Protein AF-A0A1D3CSF4-F1 (afdb_monomer_lite)

pLDDT: mean 77.06, std 20.68, range [26.22, 95.19]

InterPro domains:
  IPR011249 Metalloenzyme, LuxS/M16 peptidase-like [SSF63411] (32-127)
  IPR013578 Peptidase M16C associated [PF08367] (17-128)
  IPR013578 Peptidase M16C associated [SM01264] (15-177)

Secondary structure (DSSP, 8-state):
----PPP----HHHHHHHSPPPHHHHHTS----GGGS-SS------EEEEETTEEEEE-----TTEEEEEEEEE-TT--HHHHTTHHHHHHHHHHSPPSSS-HHHHHHHHHHHSS-EEEEEEEEE--SSTTSPPPTT-EEEEEEEEEEEEHHHHHHHHHHTT----SS---S---------PPPP----

Sequence (189 aa):
MPYRRRAPQWDPRICLQTTPQSPENVATLPLLQRSDIDAEAEKIPIHVDSVGSVPLVTHDLPTSGLVYIDVALSLDALTLEEIQYLPLLGSMLTEAGTEQLPPEDLLPLIGQHTGGISASFAATPVPSVPYTVPEPVQAKGFLFLSGKTWLGSLLWWRRSLGVEGSGSNVWGDGKEVGGSVVPPAYGIN

Organism: NCBI:txid88456

Foldseek 3Di:
DDDDDDDDPDDVVVVVVPDDDDPVVVVPDDDDDPVVDDPDDDDFDWDWDDDVPHIDIDTPDPPVQKDKDKDKDWPPPDDPVVVVCQVVVFCCVFQQADPVGGSVGRNVVLVVFWVDKGKDKDKDQDQPDPPDDGDPPRIIIIIMIMTMGGNVSVVVVCVVVVVPDDPDDPPDDDDDDDDDDDDDDDDDD

Structure (mmCIF, N/CA/C/O backbone):
data_AF-A0A1D3CSF4-F1
#
_entry.id   AF-A0A1D3CSF4-F1
#
loop_
_atom_site.group_PDB
_atom_site.id
_atom_site.type_symbol
_atom_site.label_atom_id
_atom_site.label_alt_id
_atom_site.label_comp_id
_atom_site.label_asym_id
_atom_site.label_entity_id
_atom_site.label_seq_id
_atom_site.pdbx_PDB_ins_code
_atom_site.Cartn_x
_atom_site.Cartn_y
_atom_site.Cartn_z
_atom_site.occupancy
_atom_site.B_iso_or_equiv
_atom_site.auth_seq_id
_atom_site.auth_comp_id
_atom_site.auth_asym_id
_atom_site.auth_atom_id
_atom_site.pdbx_PDB_model_num
ATOM 1 N N . MET A 1 1 ? 59.378 29.478 5.222 1.00 45.34 1 MET A N 1
ATOM 2 C CA . MET A 1 1 ? 59.460 28.363 4.249 1.00 45.34 1 MET A CA 1
ATOM 3 C C . MET A 1 1 ? 58.089 28.168 3.613 1.00 45.34 1 MET A C 1
ATOM 5 O O . MET A 1 1 ? 57.128 28.168 4.373 1.00 45.34 1 MET A O 1
ATOM 9 N N . PRO A 1 2 ? 57.945 28.061 2.278 1.00 49.28 2 PRO A N 1
ATOM 10 C CA . PRO A 1 2 ? 56.631 27.928 1.657 1.00 49.28 2 PRO A CA 1
ATOM 11 C C . PRO A 1 2 ? 56.155 26.468 1.689 1.00 49.28 2 PRO A C 1
ATOM 13 O O . PRO A 1 2 ? 56.890 25.544 1.346 1.00 49.28 2 PRO A O 1
ATOM 16 N N . TYR A 1 3 ? 54.908 26.268 2.111 1.00 45.31 3 TYR A N 1
ATOM 17 C CA . TYR A 1 3 ? 54.232 24.974 2.168 1.00 45.31 3 TYR A CA 1
ATOM 18 C C . TYR A 1 3 ? 53.813 24.539 0.753 1.00 45.31 3 TYR A C 1
ATOM 20 O O . TYR A 1 3 ? 52.875 25.084 0.170 1.00 45.31 3 TYR A O 1
ATOM 28 N N . ARG A 1 4 ? 54.531 23.573 0.170 1.00 54.00 4 ARG A N 1
ATOM 29 C CA . ARG A 1 4 ? 54.234 23.008 -1.155 1.00 54.00 4 ARG A CA 1
ATOM 30 C C . ARG A 1 4 ? 53.053 22.033 -1.015 1.00 54.00 4 ARG A C 1
ATOM 32 O O . ARG A 1 4 ? 53.250 20.896 -0.593 1.00 54.00 4 ARG A O 1
ATOM 39 N N . ARG A 1 5 ? 51.824 22.472 -1.326 1.00 53.16 5 ARG A N 1
ATOM 40 C CA . ARG A 1 5 ? 50.640 21.588 -1.353 1.00 53.16 5 ARG A CA 1
ATOM 41 C C . ARG A 1 5 ? 50.895 20.435 -2.330 1.00 53.16 5 ARG A C 1
ATOM 43 O O . ARG A 1 5 ? 51.099 20.664 -3.520 1.00 53.16 5 ARG A O 1
ATOM 50 N N . ARG A 1 6 ? 50.908 19.201 -1.820 1.00 55.69 6 ARG A N 1
ATOM 51 C CA . ARG A 1 6 ? 50.929 17.977 -2.630 1.00 55.69 6 ARG A CA 1
ATOM 52 C C . ARG A 1 6 ? 49.566 17.889 -3.327 1.00 55.69 6 ARG A C 1
ATOM 54 O O . ARG A 1 6 ? 48.548 17.977 -2.646 1.00 55.69 6 ARG A O 1
ATOM 61 N N . ALA A 1 7 ? 49.543 17.801 -4.657 1.00 53.47 7 ALA A N 1
ATOM 62 C CA . ALA A 1 7 ? 48.299 17.587 -5.399 1.00 53.47 7 ALA A CA 1
ATOM 63 C C . ALA A 1 7 ? 47.579 16.337 -4.846 1.00 53.47 7 ALA A C 1
ATOM 65 O O . ALA A 1 7 ? 48.270 15.396 -4.438 1.00 53.47 7 ALA A O 1
ATOM 66 N N . PRO A 1 8 ? 46.235 16.320 -4.779 1.00 57.19 8 PRO A N 1
ATOM 67 C CA . PRO A 1 8 ? 45.503 15.192 -4.219 1.00 57.19 8 PRO A CA 1
ATOM 68 C C . PRO A 1 8 ? 45.793 13.940 -5.052 1.00 57.19 8 PRO A C 1
ATOM 70 O O . PRO A 1 8 ? 45.450 13.859 -6.230 1.00 57.19 8 PRO A O 1
ATOM 73 N N . GLN A 1 9 ? 46.480 12.978 -4.438 1.00 62.69 9 GLN A N 1
ATOM 74 C CA . GLN A 1 9 ? 46.696 11.654 -5.001 1.00 62.69 9 GLN A CA 1
ATOM 75 C C . GLN A 1 9 ? 45.404 10.872 -4.767 1.00 62.69 9 GLN A C 1
ATOM 77 O O . GLN A 1 9 ? 45.174 10.370 -3.671 1.00 62.69 9 GLN A O 1
ATOM 82 N N . TRP A 1 10 ? 44.514 10.877 -5.758 1.00 60.66 10 TRP A N 1
ATOM 83 C CA . TRP A 1 10 ? 43.251 10.145 -5.702 1.00 60.66 10 TRP A CA 1
ATOM 84 C C . TRP A 1 10 ? 43.505 8.655 -5.430 1.00 60.66 10 TRP A C 1
ATOM 86 O O . TRP A 1 10 ? 44.458 8.081 -5.960 1.00 60.66 10 TRP A O 1
ATOM 96 N N . ASP A 1 11 ? 42.665 8.042 -4.588 1.00 76.38 11 ASP A N 1
ATOM 97 C CA . ASP A 1 11 ? 42.708 6.603 -4.310 1.00 76.38 11 ASP A CA 1
ATOM 98 C C . ASP A 1 11 ? 42.481 5.829 -5.627 1.00 76.38 11 ASP A C 1
ATOM 100 O O . ASP A 1 11 ? 41.469 6.069 -6.297 1.00 76.38 11 ASP A O 1
ATOM 104 N N . PRO A 1 12 ? 43.375 4.900 -6.019 1.00 74.00 12 PRO A N 1
ATOM 105 C CA . PRO A 1 12 ? 43.225 4.105 -7.240 1.00 74.00 12 PRO A CA 1
ATOM 106 C C . PRO A 1 12 ? 41.896 3.338 -7.318 1.00 74.00 12 PRO A C 1
ATOM 108 O O . PRO A 1 12 ? 41.427 3.040 -8.418 1.00 74.00 12 PRO A O 1
ATOM 111 N N . ARG A 1 13 ? 41.250 3.054 -6.178 1.00 71.69 13 ARG A N 1
ATOM 112 C CA . ARG A 1 13 ? 39.914 2.440 -6.130 1.00 71.69 13 ARG A CA 1
ATOM 113 C C . ARG A 1 13 ? 38.841 3.338 -6.740 1.00 71.69 13 ARG A C 1
ATOM 115 O O . ARG A 1 13 ? 37.976 2.837 -7.451 1.00 71.69 13 ARG A O 1
ATOM 122 N N . ILE A 1 14 ? 38.921 4.649 -6.503 1.00 78.62 14 ILE A N 1
ATOM 123 C CA . ILE A 1 14 ? 37.988 5.624 -7.081 1.00 78.62 14 ILE A CA 1
ATOM 124 C C . ILE A 1 14 ? 38.193 5.679 -8.593 1.00 78.62 14 ILE A C 1
ATOM 126 O O . ILE A 1 14 ? 37.228 5.596 -9.338 1.00 78.62 14 ILE A O 1
ATOM 130 N N . CYS A 1 15 ? 39.439 5.704 -9.072 1.00 78.19 15 CYS A N 1
ATOM 131 C CA . CYS A 1 15 ? 39.715 5.687 -10.509 1.00 78.19 15 CYS A CA 1
ATOM 132 C C . CYS A 1 15 ? 39.112 4.456 -11.209 1.00 78.19 15 CYS A C 1
ATOM 134 O O . CYS A 1 15 ? 38.542 4.600 -12.286 1.00 78.19 15 CYS A O 1
ATOM 136 N N . LEU A 1 16 ? 39.173 3.269 -10.595 1.00 80.44 16 LEU A N 1
ATOM 137 C CA . LEU A 1 16 ? 38.554 2.053 -11.142 1.00 80.44 16 LEU A CA 1
ATOM 138 C C . LEU A 1 16 ? 37.018 2.111 -11.170 1.00 80.44 16 LEU A C 1
ATOM 140 O O . LEU A 1 16 ? 36.418 1.578 -12.095 1.00 80.44 16 LEU A O 1
ATOM 144 N N . GLN A 1 17 ? 36.384 2.755 -10.186 1.00 81.00 17 GLN A N 1
ATOM 145 C CA . GLN A 1 17 ? 34.923 2.905 -10.129 1.00 81.00 17 GLN A CA 1
ATOM 146 C C . GLN A 1 17 ? 34.393 3.954 -11.114 1.00 81.00 17 GLN A C 1
ATOM 148 O O . GLN A 1 17 ? 33.303 3.786 -11.654 1.00 81.00 17 GLN A O 1
ATOM 153 N N . THR A 1 18 ? 35.148 5.032 -11.350 1.00 83.69 18 THR A N 1
ATOM 154 C CA . THR A 1 18 ? 34.708 6.155 -12.195 1.00 83.69 18 THR A CA 1
ATOM 155 C C . THR A 1 18 ? 35.134 6.017 -13.659 1.00 83.69 18 THR A C 1
ATOM 157 O O . THR A 1 18 ? 34.709 6.817 -14.492 1.00 83.69 18 THR A O 1
ATOM 160 N N . THR A 1 19 ? 35.982 5.040 -13.997 1.00 84.94 19 THR A N 1
ATOM 161 C CA . THR A 1 19 ? 36.397 4.814 -15.389 1.00 84.94 19 THR A CA 1
ATOM 162 C C . THR A 1 19 ? 35.264 4.130 -16.160 1.00 84.94 19 THR A C 1
ATOM 164 O O . THR A 1 19 ? 34.907 3.000 -15.822 1.00 84.94 19 THR A O 1
ATOM 167 N N . PRO A 1 20 ? 34.694 4.768 -17.202 1.00 81.94 20 PRO A N 1
ATOM 168 C CA . PRO A 1 20 ? 33.666 4.139 -18.020 1.00 81.94 20 PRO A CA 1
ATOM 169 C C . PRO A 1 20 ? 34.250 2.932 -18.762 1.00 81.94 20 PRO A C 1
ATOM 171 O O . PRO A 1 20 ? 35.381 2.974 -19.252 1.00 81.94 20 PRO A O 1
ATOM 174 N N . GLN A 1 21 ? 33.479 1.848 -18.850 1.00 80.81 21 GLN A N 1
ATOM 175 C CA . GLN A 1 21 ? 33.890 0.665 -19.604 1.00 80.81 21 GLN A CA 1
ATOM 176 C C . GLN A 1 21 ? 34.005 0.996 -21.096 1.00 80.81 21 GLN A C 1
ATOM 178 O O . GLN A 1 21 ? 33.244 1.806 -21.628 1.00 80.81 21 GLN A O 1
ATOM 183 N N . SER A 1 22 ? 34.961 0.362 -21.779 1.00 86.88 22 SER A N 1
ATOM 184 C CA . SER A 1 22 ? 35.107 0.521 -23.224 1.00 86.88 22 SER A CA 1
ATOM 185 C C . SER A 1 22 ? 33.854 0.016 -23.957 1.00 86.88 22 SER A C 1
ATOM 187 O O . SER A 1 22 ? 33.239 -0.964 -23.525 1.00 86.88 22 SER A O 1
ATOM 189 N N . PRO A 1 23 ? 33.481 0.640 -25.088 1.00 84.75 23 PRO A N 1
ATOM 190 C CA . PRO A 1 23 ? 32.310 0.230 -25.863 1.00 84.75 23 PRO A CA 1
ATOM 191 C C . PRO A 1 23 ? 32.411 -1.218 -26.365 1.00 84.75 23 PRO A C 1
ATOM 193 O O . PRO A 1 23 ? 31.398 -1.903 -26.438 1.00 84.75 23 PRO A O 1
ATOM 196 N N . GLU A 1 24 ? 33.624 -1.708 -26.637 1.00 85.75 24 GLU A N 1
ATOM 197 C CA . GLU A 1 24 ? 33.878 -3.106 -27.013 1.00 85.75 24 GLU A CA 1
ATOM 198 C C . GLU A 1 24 ? 33.472 -4.087 -25.907 1.00 85.75 24 GLU A C 1
ATOM 200 O O . GLU A 1 24 ? 32.844 -5.096 -26.198 1.00 85.75 24 GLU A O 1
ATOM 205 N N . ASN A 1 25 ? 33.754 -3.762 -24.638 1.00 85.00 25 ASN A N 1
ATOM 206 C CA . ASN A 1 25 ? 33.381 -4.604 -23.498 1.00 85.00 25 ASN A CA 1
ATOM 207 C C . ASN A 1 25 ? 31.873 -4.583 -23.225 1.00 85.00 25 ASN A C 1
ATOM 209 O O . ASN A 1 25 ? 31.313 -5.575 -22.765 1.00 85.00 25 ASN A O 1
ATOM 213 N N . VAL A 1 26 ? 31.216 -3.450 -23.489 1.00 83.19 26 VAL A N 1
ATOM 214 C CA . VAL A 1 26 ? 29.757 -3.317 -23.356 1.00 83.19 26 VAL A CA 1
ATOM 215 C C . VAL A 1 26 ? 29.042 -4.094 -24.466 1.00 83.19 26 VAL A C 1
ATOM 217 O O . VAL A 1 26 ? 28.007 -4.701 -24.210 1.00 83.19 26 VAL A O 1
ATOM 220 N N . ALA A 1 27 ? 29.607 -4.134 -25.677 1.00 86.31 27 ALA A N 1
ATOM 221 C CA . ALA A 1 27 ? 29.040 -4.861 -26.813 1.00 86.31 27 ALA A CA 1
ATOM 222 C C . ALA A 1 27 ? 29.074 -6.393 -26.649 1.00 86.31 27 ALA A C 1
ATOM 224 O O . ALA A 1 27 ? 28.300 -7.091 -27.300 1.00 86.31 27 ALA A O 1
ATOM 225 N N . THR A 1 28 ? 29.942 -6.924 -25.782 1.00 89.69 28 THR A N 1
ATOM 226 C CA . THR A 1 28 ? 29.997 -8.360 -25.452 1.00 89.69 28 THR A CA 1
ATOM 227 C C . THR A 1 28 ? 28.841 -8.815 -24.561 1.00 89.69 28 THR A C 1
ATOM 229 O O . THR A 1 28 ? 28.640 -10.018 -24.387 1.00 89.69 28 THR A O 1
ATOM 232 N N . LEU A 1 29 ? 28.102 -7.881 -23.955 1.00 88.19 29 LEU A N 1
ATOM 233 C CA . LEU A 1 29 ? 26.961 -8.207 -23.109 1.00 88.19 29 LEU A CA 1
ATOM 234 C C . LEU A 1 29 ? 25.799 -8.716 -23.980 1.00 88.19 29 LEU A C 1
ATOM 236 O O . LEU A 1 29 ? 25.481 -8.094 -24.994 1.00 88.19 29 LEU A O 1
ATOM 240 N N . PRO A 1 30 ? 25.137 -9.822 -23.603 1.00 89.44 30 PRO A N 1
ATOM 241 C CA . PRO A 1 30 ? 23.953 -10.284 -24.315 1.00 89.44 30 PRO A CA 1
ATOM 242 C C . PRO A 1 30 ? 22.826 -9.250 -24.185 1.00 89.44 30 PRO A C 1
ATOM 244 O O . PRO A 1 30 ? 22.517 -8.793 -23.083 1.00 89.44 30 PRO A O 1
ATOM 247 N N . LEU A 1 31 ? 22.208 -8.891 -25.311 1.00 90.56 31 LEU A N 1
ATOM 248 C CA . LEU A 1 31 ? 21.109 -7.927 -25.385 1.00 90.56 31 LEU A CA 1
ATOM 249 C C . LEU A 1 31 ? 19.848 -8.615 -25.902 1.00 90.56 31 LEU A C 1
ATOM 251 O O . LEU A 1 31 ? 19.909 -9.406 -26.842 1.00 90.56 31 LEU A O 1
ATOM 255 N N . LEU A 1 32 ? 18.710 -8.266 -25.307 1.00 92.75 32 LEU A N 1
ATOM 256 C CA . LEU A 1 32 ? 17.400 -8.622 -25.839 1.00 92.75 32 LEU A CA 1
ATOM 257 C C . LEU A 1 32 ? 17.093 -7.777 -27.077 1.00 92.75 32 LEU A C 1
ATOM 259 O O . LEU A 1 32 ? 17.478 -6.606 -27.175 1.00 92.75 32 LEU A O 1
ATOM 263 N N . GLN A 1 33 ? 16.383 -8.372 -28.023 1.00 90.75 33 GLN A N 1
ATOM 264 C CA . GLN A 1 33 ? 15.873 -7.688 -29.199 1.00 90.75 33 GLN A CA 1
ATOM 265 C C . GLN A 1 33 ? 14.496 -7.093 -28.902 1.00 90.75 33 GLN A C 1
ATOM 267 O O . GLN A 1 33 ? 13.769 -7.539 -28.020 1.00 90.75 33 GLN A O 1
ATOM 272 N N . ARG A 1 34 ? 14.086 -6.092 -29.687 1.00 89.81 34 ARG A N 1
ATOM 273 C CA . ARG A 1 34 ? 12.730 -5.522 -29.575 1.00 89.81 34 ARG A CA 1
ATOM 274 C C . ARG A 1 34 ? 11.631 -6.558 -29.831 1.00 89.81 34 ARG A C 1
ATOM 276 O O . ARG A 1 34 ? 10.520 -6.360 -29.367 1.00 89.81 34 ARG A O 1
ATOM 283 N N . SER A 1 35 ? 11.943 -7.617 -30.579 1.00 90.31 35 SER A N 1
ATOM 284 C CA . SER A 1 35 ? 11.055 -8.752 -30.845 1.00 90.31 35 SER A CA 1
ATOM 285 C C . SER A 1 35 ? 10.837 -9.662 -29.640 1.00 90.31 35 SER A C 1
ATOM 287 O O . SER A 1 35 ? 9.894 -10.441 -29.660 1.00 90.31 35 SER A O 1
ATOM 289 N N . ASP A 1 36 ? 11.688 -9.572 -28.615 1.00 91.75 36 ASP A N 1
ATOM 290 C CA . ASP A 1 36 ? 11.574 -10.381 -27.397 1.00 91.75 36 ASP A CA 1
ATOM 291 C C . ASP A 1 36 ? 10.602 -9.749 -26.383 1.00 91.75 36 ASP A C 1
ATOM 293 O O . ASP A 1 36 ? 10.384 -10.295 -25.305 1.00 91.75 36 ASP A O 1
ATOM 297 N N . ILE A 1 37 ? 10.043 -8.578 -26.710 1.00 90.69 37 ILE A N 1
ATOM 298 C CA . ILE A 1 37 ? 9.086 -7.838 -25.888 1.00 90.69 37 ILE A CA 1
ATOM 299 C C . ILE A 1 37 ? 7.710 -7.965 -26.535 1.00 90.69 37 ILE A C 1
ATOM 301 O O . ILE A 1 37 ? 7.540 -7.621 -27.709 1.00 90.69 37 ILE A O 1
ATOM 305 N N . ASP A 1 38 ? 6.724 -8.404 -25.758 1.00 90.00 38 ASP A N 1
ATOM 306 C CA . ASP A 1 38 ? 5.337 -8.435 -26.208 1.00 90.00 38 ASP A CA 1
ATOM 307 C C . ASP A 1 38 ? 4.854 -7.029 -26.582 1.00 90.00 38 ASP A C 1
ATOM 309 O O . ASP A 1 38 ? 5.055 -6.048 -25.862 1.00 90.00 38 ASP A O 1
ATOM 313 N N . ALA A 1 39 ? 4.214 -6.922 -27.747 1.00 86.94 39 ALA A N 1
ATOM 314 C CA . ALA A 1 39 ? 3.749 -5.640 -28.272 1.00 86.94 39 ALA A CA 1
ATOM 315 C C . ALA A 1 39 ? 2.541 -5.081 -27.500 1.00 86.94 39 ALA A C 1
ATOM 317 O O . ALA A 1 39 ? 2.317 -3.869 -27.501 1.00 86.94 39 ALA A O 1
ATOM 318 N N . GLU A 1 40 ? 1.763 -5.955 -26.859 1.00 87.88 40 GLU A N 1
ATOM 319 C CA . GLU A 1 40 ? 0.611 -5.592 -26.039 1.00 87.88 40 GLU A CA 1
ATOM 320 C C . GLU A 1 40 ? 0.882 -5.922 -24.573 1.00 87.88 40 GLU A C 1
ATOM 322 O O . GLU A 1 40 ? 1.445 -6.965 -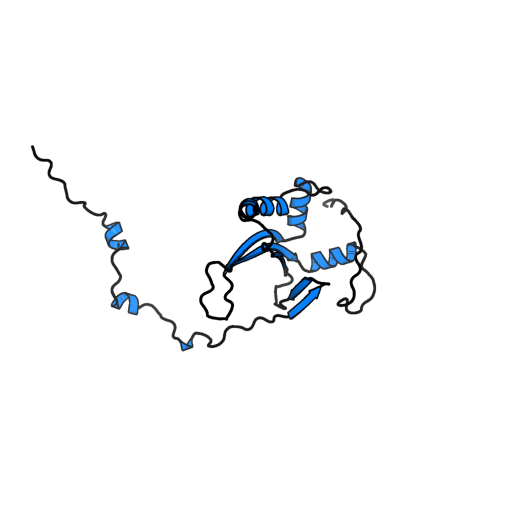24.249 1.00 87.88 40 GLU A O 1
ATOM 327 N N . ALA A 1 41 ? 0.441 -5.035 -23.681 1.00 85.56 41 ALA A N 1
ATOM 328 C CA . ALA A 1 41 ? 0.463 -5.307 -22.254 1.00 85.56 41 ALA A CA 1
ATOM 329 C C . ALA A 1 41 ? -0.541 -6.414 -21.898 1.00 85.56 41 ALA A C 1
ATOM 331 O O . ALA A 1 41 ? -1.627 -6.503 -22.482 1.00 85.56 41 ALA A O 1
ATOM 332 N N . GLU A 1 42 ? -0.195 -7.217 -20.895 1.00 86.06 42 GLU A N 1
ATOM 333 C CA . GLU A 1 42 ? -1.086 -8.231 -20.345 1.00 86.06 42 GLU A CA 1
ATOM 334 C C . GLU A 1 42 ? -2.385 -7.588 -19.831 1.00 86.06 42 GLU A C 1
ATOM 336 O O . GLU A 1 42 ? -2.375 -6.610 -19.078 1.00 86.06 42 GLU A O 1
ATOM 341 N N . LYS A 1 43 ? -3.528 -8.131 -20.262 1.00 85.56 43 LYS A N 1
ATOM 342 C CA . LYS A 1 43 ? -4.850 -7.641 -19.864 1.00 85.56 43 LYS A CA 1
ATOM 343 C C . LYS A 1 43 ? -5.290 -8.372 -18.605 1.00 85.56 43 LYS A C 1
ATOM 345 O O . LYS A 1 43 ? -5.688 -9.531 -18.664 1.00 85.56 43 LYS A O 1
ATOM 350 N N . ILE A 1 44 ? -5.253 -7.668 -17.482 1.00 87.19 44 ILE A N 1
ATOM 351 C CA . ILE A 1 44 ? -5.776 -8.170 -16.213 1.00 87.19 44 ILE A CA 1
ATOM 352 C C . ILE A 1 44 ? -7.309 -8.055 -16.252 1.00 87.19 44 ILE A C 1
ATOM 354 O O . ILE A 1 44 ? -7.810 -6.970 -16.554 1.00 87.19 44 ILE A O 1
ATOM 358 N N . PRO A 1 45 ? -8.074 -9.126 -15.971 1.00 87.81 45 PRO A N 1
ATOM 359 C CA . PRO A 1 45 ? -9.527 -9.042 -15.893 1.00 87.81 45 PRO A CA 1
ATOM 360 C C . PRO A 1 45 ? -9.934 -8.113 -14.743 1.00 87.81 45 PRO A C 1
ATOM 362 O O . PRO A 1 45 ? -9.463 -8.248 -13.612 1.00 87.81 45 PRO A O 1
ATOM 365 N N . ILE A 1 46 ? -10.799 -7.146 -15.045 1.00 92.25 46 ILE A N 1
ATOM 366 C CA . ILE A 1 46 ? -11.316 -6.175 -14.079 1.00 92.25 46 ILE A CA 1
ATOM 367 C C . ILE A 1 46 ? -12.835 -6.221 -14.142 1.00 92.25 46 ILE A C 1
ATOM 369 O O . ILE A 1 46 ? -13.420 -5.966 -15.195 1.00 92.25 46 ILE A O 1
ATOM 373 N N . HIS A 1 47 ? -13.461 -6.505 -13.007 1.00 91.69 47 HIS A N 1
ATOM 374 C CA . HIS A 1 47 ? -14.902 -6.404 -12.835 1.00 91.69 47 HIS A CA 1
ATOM 375 C C . HIS A 1 47 ? -15.196 -5.257 -11.872 1.00 91.69 47 HIS A C 1
ATOM 377 O O . HIS A 1 47 ? -14.665 -5.219 -10.762 1.00 91.69 47 HIS A O 1
ATOM 383 N N . VAL A 1 48 ? -16.002 -4.299 -12.327 1.00 93.62 48 VAL A N 1
ATOM 384 C CA . VAL A 1 48 ? -16.409 -3.135 -11.537 1.00 93.62 48 VAL A CA 1
ATOM 385 C C . VAL A 1 48 ? -17.881 -3.285 -11.202 1.00 93.62 48 VAL A C 1
ATOM 387 O O . VAL A 1 48 ? -18.725 -3.266 -12.093 1.00 93.62 48 VAL A O 1
ATOM 390 N N . ASP A 1 49 ? -18.153 -3.399 -9.913 1.00 92.44 49 ASP A N 1
ATOM 391 C CA . ASP A 1 49 ? -19.476 -3.504 -9.317 1.00 92.44 49 ASP A CA 1
ATOM 392 C C . ASP A 1 49 ? -19.634 -2.448 -8.211 1.00 92.44 49 ASP A C 1
ATOM 394 O O . ASP A 1 49 ? -18.803 -1.551 -8.038 1.00 92.44 49 ASP A O 1
ATOM 398 N N . SER A 1 50 ? -20.716 -2.534 -7.441 1.00 92.00 50 SER A N 1
ATOM 399 C CA . SER A 1 50 ? -20.952 -1.681 -6.278 1.00 92.00 50 SER A CA 1
ATOM 400 C C . SER A 1 50 ? -21.552 -2.468 -5.119 1.00 92.00 50 SER A C 1
ATOM 402 O O . SER A 1 50 ? -22.500 -3.231 -5.308 1.00 92.00 50 SER A O 1
ATOM 404 N N . VAL A 1 51 ? -21.059 -2.218 -3.907 1.00 88.69 51 VAL A N 1
ATOM 405 C CA . VAL A 1 51 ? -21.698 -2.649 -2.658 1.00 88.69 51 VAL A CA 1
ATOM 406 C C . VAL A 1 51 ? -22.381 -1.428 -2.051 1.00 88.69 51 VAL A C 1
ATOM 408 O O . VAL A 1 51 ? -21.731 -0.531 -1.512 1.00 88.69 51 VAL A O 1
ATOM 411 N N . GLY A 1 52 ? -23.706 -1.351 -2.194 1.00 89.94 52 GLY A N 1
ATOM 412 C CA . GLY A 1 52 ? -24.456 -0.140 -1.857 1.00 89.94 52 GLY A CA 1
ATOM 413 C C . GLY A 1 52 ? -24.005 1.039 -2.724 1.00 89.94 52 GLY A C 1
ATOM 414 O O . GLY A 1 52 ? -24.091 0.976 -3.946 1.00 89.94 52 GLY A O 1
ATOM 415 N N . SER A 1 53 ? -23.511 2.108 -2.096 1.00 90.06 53 SER A N 1
ATOM 416 C CA . SER A 1 53 ? -22.967 3.287 -2.788 1.00 90.06 53 SER A CA 1
ATOM 417 C C . SER A 1 53 ? -21.449 3.242 -3.005 1.00 90.06 53 SER A C 1
ATOM 419 O O . SER A 1 53 ? -20.888 4.211 -3.516 1.00 90.06 53 SER A O 1
ATOM 421 N N . VAL A 1 54 ? -20.768 2.171 -2.583 1.00 91.69 54 VAL A N 1
ATOM 422 C CA . VAL A 1 54 ? -19.304 2.062 -2.649 1.00 91.69 54 VAL A CA 1
ATOM 423 C C . VAL A 1 54 ? -18.906 1.240 -3.878 1.00 91.69 54 VAL A C 1
ATOM 425 O O . VAL A 1 54 ? -19.396 0.118 -4.027 1.00 91.69 54 VAL A O 1
ATOM 428 N N . PRO A 1 55 ? -18.030 1.755 -4.761 1.00 93.75 55 PRO A N 1
ATOM 429 C CA . PRO A 1 55 ? -17.535 0.987 -5.896 1.00 93.75 55 PRO A CA 1
ATOM 430 C C . PRO A 1 55 ? -16.665 -0.175 -5.412 1.00 93.75 55 PRO A C 1
ATOM 432 O O . PRO A 1 55 ? -15.797 -0.008 -4.556 1.00 93.75 55 PRO A O 1
ATOM 435 N N . LEU A 1 56 ? -16.891 -1.348 -5.990 1.00 93.75 56 LEU A N 1
ATOM 436 C CA . LEU A 1 56 ? -16.138 -2.563 -5.729 1.00 93.75 56 LEU A CA 1
ATOM 437 C C . LEU A 1 56 ? -15.423 -2.975 -7.014 1.00 93.75 56 LEU A C 1
ATOM 439 O O . LEU A 1 56 ? -16.056 -3.210 -8.038 1.00 93.75 56 LEU A O 1
ATOM 443 N N . VAL A 1 57 ? -14.100 -3.075 -6.951 1.00 94.44 57 VAL A N 1
ATOM 444 C CA . VAL A 1 57 ? -13.276 -3.552 -8.062 1.00 94.44 57 VAL A CA 1
ATOM 445 C C . VAL A 1 57 ? -12.748 -4.930 -7.696 1.00 94.44 57 VAL A C 1
ATOM 447 O O . VAL A 1 57 ? -12.120 -5.094 -6.652 1.00 94.44 57 VAL A O 1
ATOM 450 N N . THR A 1 58 ? -13.021 -5.924 -8.537 1.00 92.62 58 THR A N 1
ATOM 451 C CA . THR A 1 58 ? -12.579 -7.305 -8.323 1.00 92.62 58 THR A CA 1
ATOM 452 C C . THR A 1 58 ? -11.737 -7.804 -9.489 1.00 92.62 58 THR A C 1
ATOM 454 O O . THR A 1 58 ? -11.958 -7.452 -10.651 1.00 92.62 58 THR A O 1
ATOM 457 N N . HIS A 1 59 ? -10.758 -8.638 -9.148 1.00 92.81 59 HIS A N 1
ATOM 458 C CA . HIS A 1 59 ? -9.852 -9.283 -10.087 1.00 92.81 59 HIS A CA 1
ATOM 459 C C . HIS A 1 59 ? -9.889 -10.789 -9.837 1.00 92.81 59 HIS A C 1
ATOM 461 O O . HIS A 1 59 ? -9.466 -11.249 -8.775 1.00 92.81 59 HIS A O 1
ATOM 467 N N . ASP A 1 60 ? -10.407 -11.548 -10.802 1.00 87.94 60 ASP A N 1
ATOM 468 C CA . ASP A 1 60 ? -10.426 -13.010 -10.736 1.00 87.94 60 ASP A CA 1
ATOM 469 C C . ASP A 1 60 ? -9.069 -13.554 -11.199 1.00 87.94 60 ASP A C 1
ATOM 471 O O . ASP A 1 60 ? -8.820 -13.750 -12.390 1.00 87.94 60 ASP A O 1
ATOM 475 N N . LEU A 1 61 ? -8.148 -13.689 -10.242 1.00 89.75 61 LEU A N 1
ATOM 476 C CA . LEU A 1 61 ? -6.786 -14.167 -10.463 1.00 89.75 61 LEU A CA 1
ATOM 477 C C . LEU A 1 61 ? -6.518 -15.425 -9.624 1.00 89.75 61 LEU A C 1
ATOM 479 O O . LEU A 1 61 ? -6.981 -15.521 -8.484 1.00 89.75 61 LEU A O 1
ATOM 483 N N . PRO A 1 62 ? -5.723 -16.386 -10.129 1.00 86.44 62 PRO A N 1
ATOM 484 C CA . PRO A 1 62 ? -5.370 -17.587 -9.380 1.00 86.44 62 PRO A CA 1
ATOM 485 C C . PRO A 1 62 ? -4.373 -17.260 -8.255 1.00 86.44 62 PRO A C 1
ATOM 487 O O . PRO A 1 62 ? -3.159 -17.300 -8.435 1.00 86.44 62 PRO A O 1
ATOM 490 N N . 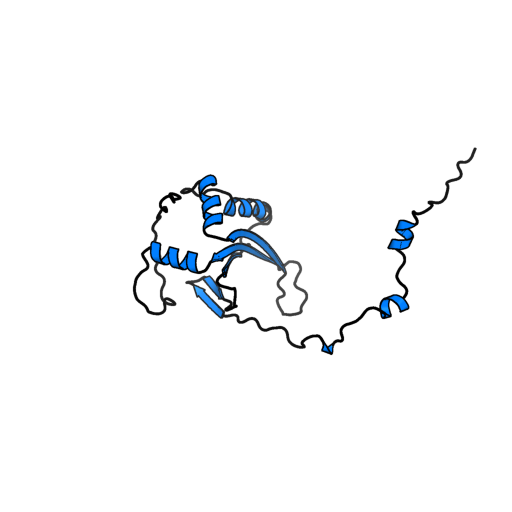THR A 1 63 ? -4.886 -16.961 -7.062 1.00 87.50 63 THR A N 1
ATOM 491 C CA . THR A 1 63 ? -4.105 -16.559 -5.873 1.00 87.50 63 THR A CA 1
ATOM 492 C C . THR A 1 63 ? -3.820 -17.706 -4.892 1.00 87.50 63 THR A C 1
ATOM 494 O O . THR A 1 63 ? -3.490 -17.472 -3.729 1.00 87.50 63 THR A O 1
ATOM 497 N N . SER A 1 64 ? -3.968 -18.966 -5.318 1.00 87.06 64 SER A N 1
ATOM 498 C CA . SER A 1 64 ? -3.748 -20.158 -4.472 1.00 87.06 64 SER A CA 1
ATOM 499 C C . SER A 1 64 ? -4.565 -20.161 -3.166 1.00 87.06 64 SER A C 1
ATOM 501 O O . SER A 1 64 ? -4.110 -20.645 -2.130 1.00 87.06 64 SER A O 1
ATOM 503 N N . GLY A 1 65 ? -5.785 -19.615 -3.207 1.00 83.44 65 GLY A N 1
ATOM 504 C CA . GLY A 1 65 ? -6.700 -19.563 -2.060 1.00 83.44 65 GLY A CA 1
ATOM 505 C C . GLY A 1 65 ? -6.474 -18.387 -1.104 1.00 83.44 65 GLY A C 1
ATOM 506 O O . GLY A 1 65 ? -7.080 -18.361 -0.031 1.00 83.44 65 GLY A O 1
ATOM 507 N N . LEU A 1 66 ? -5.627 -17.420 -1.470 1.00 89.12 66 LEU A N 1
ATOM 508 C CA . LEU A 1 66 ? -5.460 -16.161 -0.744 1.00 89.12 66 LEU A CA 1
ATOM 509 C C . LEU A 1 66 ? -6.401 -15.085 -1.283 1.00 89.12 66 LEU A C 1
ATOM 511 O O . LEU A 1 66 ? -6.593 -14.946 -2.487 1.00 89.12 66 LEU A O 1
ATOM 515 N N . VAL A 1 67 ? -6.953 -14.285 -0.384 1.00 90.75 67 VAL A N 1
ATOM 516 C CA . VAL A 1 67 ? -7.773 -13.122 -0.712 1.00 90.75 67 VAL A CA 1
ATOM 517 C C . VAL A 1 67 ? -6.995 -11.873 -0.328 1.00 90.75 67 VAL A C 1
ATOM 519 O O . VAL A 1 67 ? -6.493 -11.768 0.795 1.00 90.75 67 VAL A O 1
ATOM 522 N N . TYR A 1 68 ? -6.908 -10.943 -1.274 1.00 92.00 68 TYR A N 1
ATOM 523 C CA . TYR A 1 68 ? -6.325 -9.619 -1.098 1.00 92.00 68 TYR A CA 1
ATOM 524 C C . TYR A 1 68 ? -7.461 -8.608 -1.105 1.00 92.00 68 TYR A C 1
ATOM 526 O O . TYR A 1 68 ? -8.299 -8.631 -2.007 1.00 92.00 68 TYR A O 1
ATOM 534 N N . ILE A 1 69 ? -7.513 -7.767 -0.078 1.00 92.75 69 ILE A N 1
ATOM 535 C CA . ILE A 1 69 ? -8.552 -6.752 0.075 1.00 92.75 69 ILE A CA 1
ATOM 536 C C . ILE A 1 69 ? -7.861 -5.428 0.343 1.00 92.75 69 ILE A C 1
ATOM 538 O O . ILE A 1 69 ? -7.065 -5.335 1.275 1.00 92.75 69 ILE A O 1
ATOM 542 N N . ASP A 1 70 ? -8.215 -4.418 -0.442 1.00 93.94 70 ASP A N 1
ATOM 543 C CA . ASP A 1 70 ? -7.786 -3.041 -0.252 1.00 93.94 70 ASP A CA 1
ATOM 544 C C . ASP A 1 70 ? -9.018 -2.146 -0.128 1.00 93.94 70 ASP A C 1
ATOM 546 O O . ASP A 1 70 ? -9.877 -2.116 -1.011 1.00 93.94 70 ASP A O 1
ATOM 550 N N . VAL A 1 71 ? -9.106 -1.407 0.975 1.00 94.06 71 VAL A N 1
ATOM 551 C CA . VAL A 1 71 ? -10.132 -0.383 1.188 1.00 94.06 71 VAL A CA 1
ATOM 552 C C . VAL A 1 71 ? -9.479 0.979 1.019 1.00 94.06 71 VAL A C 1
ATOM 554 O O . VAL A 1 71 ? -8.609 1.350 1.804 1.00 94.06 71 VAL A O 1
ATOM 557 N N . ALA A 1 72 ? -9.899 1.721 -0.005 1.00 94.19 72 ALA A N 1
ATOM 558 C CA . ALA A 1 72 ? -9.381 3.049 -0.310 1.00 94.19 72 ALA A CA 1
ATOM 559 C C . ALA A 1 72 ? -10.314 4.144 0.228 1.00 94.19 72 ALA A C 1
ATOM 561 O O . ALA A 1 72 ? -11.482 4.227 -0.151 1.00 94.19 72 ALA A O 1
ATOM 562 N N . LEU A 1 73 ? -9.781 5.013 1.082 1.00 92.75 73 LEU A N 1
ATOM 563 C CA . LEU A 1 73 ? -10.462 6.174 1.648 1.00 92.75 73 LEU A CA 1
ATOM 564 C C . LEU A 1 73 ? -9.900 7.442 1.001 1.00 92.75 73 LEU A C 1
ATOM 566 O O . LEU A 1 73 ? -8.686 7.637 0.992 1.00 92.75 73 LEU A O 1
ATOM 570 N N . SER A 1 74 ? -10.767 8.295 0.448 1.00 92.31 74 SER A N 1
ATOM 571 C CA . SER A 1 74 ? -10.332 9.562 -0.159 1.00 92.31 74 SER A CA 1
ATOM 572 C C . SER A 1 74 ? -9.792 10.522 0.905 1.00 92.31 74 SER A C 1
ATOM 574 O O . SER A 1 74 ? -10.387 10.683 1.971 1.00 92.31 74 SER A O 1
ATOM 576 N N . LEU A 1 75 ? -8.674 11.175 0.587 1.00 92.31 75 LEU A N 1
ATOM 577 C CA . LEU A 1 75 ? -8.047 12.213 1.407 1.00 92.31 75 LEU A CA 1
ATOM 578 C C . LEU A 1 75 ? -8.459 13.631 0.983 1.00 92.31 75 LEU A C 1
ATOM 580 O O . LEU A 1 75 ? -7.959 14.597 1.551 1.00 92.31 75 LEU A O 1
ATOM 584 N N . ASP A 1 76 ? -9.365 13.772 0.012 1.00 89.06 76 ASP A N 1
ATOM 585 C CA . ASP A 1 76 ? -9.724 15.067 -0.590 1.00 89.06 76 ASP A CA 1
ATOM 586 C C . ASP A 1 76 ? -10.358 16.049 0.415 1.00 89.06 76 ASP A C 1
ATOM 588 O O . ASP A 1 76 ? -10.364 17.257 0.190 1.00 89.06 76 ASP A O 1
ATOM 592 N N . ALA A 1 77 ? -10.903 15.536 1.523 1.00 89.06 77 ALA A N 1
ATOM 593 C CA . ALA A 1 77 ? -11.523 16.336 2.576 1.00 89.06 77 ALA A CA 1
ATOM 594 C C . ALA A 1 77 ? -10.533 16.851 3.638 1.00 89.06 77 ALA A C 1
ATOM 596 O O . ALA A 1 77 ? -10.935 17.645 4.487 1.00 89.06 77 ALA A O 1
ATOM 597 N N . LEU A 1 78 ? -9.274 16.397 3.622 1.00 90.44 78 LEU A N 1
ATOM 598 C CA . LEU A 1 78 ? -8.281 16.758 4.633 1.00 90.44 78 LEU A CA 1
ATOM 599 C C . LEU A 1 78 ? -7.526 18.039 4.269 1.00 90.44 78 LEU A C 1
ATOM 601 O O . LEU A 1 78 ? -7.176 18.295 3.116 1.00 90.44 78 LEU A O 1
ATOM 605 N N . THR A 1 79 ? -7.208 18.822 5.290 1.00 90.38 79 THR A N 1
ATOM 606 C CA . THR A 1 79 ? -6.302 19.967 5.208 1.00 90.38 79 THR A CA 1
ATOM 607 C C . THR A 1 79 ? -4.838 19.521 5.160 1.00 90.38 79 THR A C 1
ATOM 609 O O . THR A 1 79 ? -4.477 18.405 5.535 1.00 90.38 79 THR A O 1
ATOM 612 N N . LEU A 1 80 ? -3.951 20.427 4.738 1.00 86.00 80 LEU A N 1
ATOM 613 C CA . LEU A 1 80 ? -2.513 20.148 4.670 1.00 86.00 80 LEU A CA 1
ATOM 614 C C . LEU A 1 80 ? -1.901 19.813 6.042 1.00 86.00 80 LEU A C 1
ATOM 616 O O . LEU A 1 80 ? -0.954 19.033 6.114 1.00 86.00 80 LEU A O 1
ATOM 620 N N . GLU A 1 81 ? -2.435 20.392 7.118 1.00 92.69 81 GLU A N 1
ATOM 621 C CA . GLU A 1 81 ? -1.992 20.114 8.488 1.00 92.69 81 GLU A CA 1
ATOM 622 C C . GLU A 1 81 ? -2.415 18.705 8.928 1.00 92.69 81 GLU A C 1
ATOM 624 O O . GLU A 1 81 ? -1.608 17.965 9.485 1.00 92.69 81 GLU A O 1
ATOM 629 N N . GLU A 1 82 ? -3.637 18.283 8.597 1.00 92.06 82 GLU A N 1
ATOM 630 C CA . GLU A 1 82 ? -4.151 16.945 8.923 1.00 92.06 82 GLU A CA 1
ATOM 631 C C . GLU A 1 82 ? -3.388 15.828 8.200 1.00 92.06 82 GLU A C 1
ATOM 633 O O . GLU A 1 82 ? -3.131 14.772 8.783 1.00 92.06 82 GLU A O 1
ATOM 638 N N . ILE A 1 83 ? -2.946 16.073 6.961 1.00 90.62 83 ILE A N 1
ATOM 639 C CA . ILE A 1 83 ? -2.154 15.112 6.174 1.00 90.62 83 ILE A CA 1
ATOM 640 C C . ILE A 1 83 ? -0.865 14.701 6.905 1.00 90.62 83 ILE A C 1
ATOM 642 O O . ILE A 1 83 ? -0.427 13.554 6.789 1.00 90.62 83 ILE A O 1
ATOM 646 N N . GLN A 1 84 ? -0.270 15.596 7.699 1.00 91.12 84 GLN A N 1
ATOM 647 C CA . GLN A 1 84 ? 0.957 15.303 8.452 1.00 91.12 84 GLN A CA 1
ATOM 648 C C . GLN A 1 84 ? 0.754 14.218 9.520 1.00 91.12 84 GLN A C 1
ATOM 650 O O . GLN A 1 84 ? 1.714 13.548 9.901 1.00 91.12 84 GLN A O 1
ATOM 655 N N . TYR A 1 85 ? -0.486 14.007 9.970 1.00 93.75 85 TYR A N 1
ATOM 656 C CA . TYR A 1 85 ? -0.837 13.001 10.972 1.00 93.75 85 TYR A CA 1
ATOM 657 C C . TYR A 1 85 ? -1.218 11.643 10.370 1.00 93.75 85 TYR A C 1
ATOM 659 O O . TYR A 1 85 ? -1.418 10.690 11.122 1.00 93.75 85 TYR A O 1
ATOM 667 N N . LEU A 1 86 ? -1.274 11.503 9.040 1.00 93.06 86 LEU A N 1
ATOM 668 C CA . LEU A 1 86 ? -1.635 10.237 8.390 1.00 93.06 86 LEU A CA 1
ATOM 669 C C . LEU A 1 86 ? -0.751 9.047 8.785 1.00 93.06 86 LEU A C 1
ATOM 671 O O . LEU A 1 86 ? -1.312 7.978 9.019 1.00 93.06 86 LEU A O 1
ATOM 675 N N . PRO A 1 87 ? 0.587 9.173 8.909 1.00 92.25 87 PRO A N 1
ATOM 676 C CA . PRO A 1 87 ? 1.408 8.052 9.362 1.00 92.25 87 PRO A CA 1
ATOM 677 C C . PRO A 1 87 ? 1.037 7.598 10.778 1.00 92.25 87 PRO A C 1
ATOM 679 O O . PRO A 1 87 ? 0.953 6.403 11.041 1.00 92.25 87 PRO A O 1
ATOM 682 N N . LEU A 1 88 ? 0.757 8.554 11.671 1.00 93.62 88 LEU A N 1
ATOM 683 C CA . LEU A 1 88 ? 0.345 8.266 13.043 1.00 93.62 88 LEU A CA 1
ATOM 684 C C . LEU A 1 88 ? -1.029 7.591 13.077 1.00 93.62 88 LEU A C 1
ATOM 686 O O . LEU A 1 88 ? -1.199 6.586 13.763 1.00 93.62 88 LEU A O 1
ATOM 690 N N . LEU A 1 89 ? -1.985 8.114 12.305 1.00 93.25 89 LEU A N 1
ATOM 691 C CA . LEU A 1 89 ? -3.307 7.516 12.145 1.00 93.25 89 LEU A CA 1
ATOM 692 C C . LEU A 1 89 ? -3.202 6.085 11.607 1.00 93.25 89 LEU A C 1
ATOM 694 O O . LEU A 1 89 ? -3.848 5.189 12.138 1.00 93.25 89 LEU A O 1
ATOM 698 N N . GLY A 1 90 ? -2.371 5.863 10.586 1.00 92.44 90 GLY A N 1
ATOM 699 C CA . GLY A 1 90 ? -2.142 4.546 9.997 1.00 92.44 90 GLY A CA 1
ATOM 700 C C . GLY A 1 90 ? -1.652 3.527 11.022 1.00 92.44 90 GLY A C 1
ATOM 701 O O . GLY A 1 90 ? -2.253 2.463 11.143 1.00 92.44 90 GLY A O 1
ATOM 702 N N . SER A 1 91 ? -0.629 3.877 11.808 1.00 91.31 91 SER A N 1
ATOM 703 C CA . SER A 1 91 ? -0.139 3.023 12.898 1.00 91.31 91 SER A CA 1
ATOM 704 C C . SER A 1 91 ? -1.204 2.783 13.967 1.00 91.31 91 SER A C 1
ATOM 706 O O . SER A 1 91 ? -1.392 1.650 14.400 1.00 91.31 91 SER A O 1
ATOM 708 N N . MET A 1 92 ? -1.956 3.814 14.366 1.00 92.31 92 MET A N 1
ATOM 709 C CA . MET A 1 92 ? -3.038 3.652 15.343 1.00 92.31 92 MET A CA 1
ATOM 710 C C . MET A 1 92 ? -4.136 2.710 14.839 1.00 92.31 92 MET A C 1
ATOM 712 O O . MET A 1 92 ? -4.614 1.887 15.606 1.00 92.31 92 MET A O 1
ATOM 716 N N . LEU A 1 93 ? -4.509 2.765 13.560 1.00 90.75 93 LEU A N 1
ATOM 717 C CA . LEU A 1 93 ? -5.541 1.884 13.000 1.00 90.75 93 LEU A CA 1
ATOM 718 C C . LEU A 1 93 ? -5.152 0.400 13.025 1.00 90.75 93 LEU A C 1
ATOM 720 O O . LEU A 1 93 ? -6.037 -0.453 13.066 1.00 90.75 93 LEU A O 1
ATOM 724 N N . THR A 1 94 ? -3.857 0.085 12.977 1.00 88.56 94 THR A N 1
ATOM 725 C CA . THR A 1 94 ? -3.369 -1.302 12.939 1.00 88.56 94 THR A CA 1
ATOM 726 C C . THR A 1 94 ? -2.849 -1.810 14.278 1.00 88.56 94 THR A C 1
ATOM 728 O O . THR A 1 94 ? -2.796 -3.020 14.479 1.00 88.56 94 THR A O 1
ATOM 731 N N . GLU A 1 95 ? -2.445 -0.912 15.177 1.00 88.62 95 GLU A N 1
ATOM 732 C CA . GLU A 1 95 ? -1.763 -1.261 16.428 1.00 88.62 95 GLU A CA 1
ATOM 733 C C . GLU A 1 95 ? -2.526 -0.837 17.683 1.00 88.62 95 GLU A C 1
ATOM 735 O O . GLU A 1 95 ? -2.270 -1.376 18.761 1.00 88.62 95 GLU A O 1
ATOM 740 N N . ALA A 1 96 ? -3.460 0.112 17.581 1.00 88.12 96 ALA A N 1
ATOM 741 C CA . ALA A 1 96 ? -4.279 0.487 18.723 1.00 88.12 96 ALA A CA 1
ATOM 742 C C . ALA A 1 96 ? -5.393 -0.540 18.949 1.00 88.12 96 ALA A C 1
ATOM 744 O O . ALA A 1 96 ? -5.961 -1.110 18.019 1.00 88.12 96 ALA A O 1
ATOM 745 N N . GLY A 1 97 ? -5.725 -0.744 20.220 1.00 86.50 97 GLY A N 1
ATOM 746 C CA . GLY A 1 97 ? -6.898 -1.506 20.610 1.00 86.50 97 GLY A CA 1
ATOM 747 C C . GLY A 1 97 ? -8.175 -0.780 20.203 1.00 86.50 97 GLY A C 1
ATOM 748 O O . GLY A 1 97 ? -8.203 0.432 19.988 1.00 86.50 97 GLY A O 1
ATOM 749 N N . THR A 1 98 ? -9.253 -1.541 20.135 1.00 89.19 98 THR A N 1
ATOM 750 C CA . THR A 1 98 ? -10.608 -1.009 20.012 1.00 89.19 98 THR A CA 1
ATOM 751 C C . THR A 1 98 ? -11.217 -0.826 21.402 1.00 89.19 98 THR A C 1
ATOM 753 O O . THR A 1 98 ? -10.661 -1.272 22.402 1.00 89.19 98 THR A O 1
ATOM 756 N N . GLU A 1 99 ? -12.402 -0.223 21.482 1.00 88.56 99 GLU A N 1
ATOM 757 C CA . GLU A 1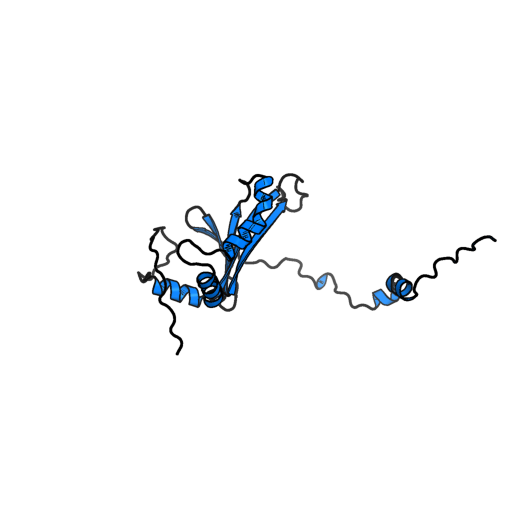 99 ? -13.158 -0.155 22.740 1.00 88.56 99 GLU A CA 1
ATOM 758 C C . GLU A 1 99 ? -13.433 -1.548 23.342 1.00 88.56 99 GLU A C 1
ATOM 760 O O . GLU A 1 99 ? -13.515 -1.696 24.558 1.00 88.56 99 GLU A O 1
ATOM 765 N N . GLN A 1 100 ? -13.557 -2.577 22.495 1.00 88.38 100 GLN A N 1
ATOM 766 C CA . GLN A 1 100 ? -13.918 -3.938 22.904 1.00 88.38 100 GLN A CA 1
ATOM 767 C C . GLN A 1 100 ? -12.707 -4.855 23.107 1.00 88.38 100 GLN A C 1
ATOM 769 O O . GLN A 1 100 ? -12.823 -5.856 23.810 1.00 88.38 100 GLN A O 1
ATOM 774 N N . LEU A 1 101 ? -11.574 -4.552 22.470 1.00 87.75 101 LEU A N 1
ATOM 775 C CA . LEU A 1 101 ? -10.386 -5.404 22.465 1.00 87.75 101 LEU A CA 1
ATOM 776 C C . LEU A 1 101 ? -9.132 -4.555 22.656 1.00 87.75 101 LEU A C 1
ATOM 778 O O . LEU A 1 101 ? -8.850 -3.720 21.792 1.00 87.75 101 LEU A O 1
ATOM 782 N N . PRO A 1 102 ? -8.355 -4.775 23.725 1.00 92.19 102 PRO A N 1
ATOM 783 C CA . PRO A 1 102 ? -7.093 -4.080 23.895 1.00 92.19 102 PRO A CA 1
ATOM 784 C C . PRO A 1 102 ? -6.048 -4.575 22.868 1.00 92.19 102 PRO A C 1
ATOM 786 O O . PRO A 1 102 ? -6.222 -5.643 22.268 1.00 92.19 102 PRO A O 1
ATOM 789 N N . PRO A 1 103 ? -4.962 -3.814 22.630 1.00 89.88 103 PRO A N 1
ATOM 790 C CA . PRO A 1 103 ? -3.937 -4.169 21.642 1.00 89.88 103 PRO A CA 1
ATOM 791 C C . PRO A 1 103 ? -3.358 -5.578 21.824 1.00 89.88 103 PRO A C 1
ATOM 793 O O . PRO A 1 103 ? -3.118 -6.283 20.842 1.00 89.88 103 PRO A O 1
ATOM 796 N N . GLU A 1 104 ? -3.153 -5.996 23.075 1.00 91.81 104 GLU A N 1
ATOM 797 C CA . GLU A 1 104 ? -2.603 -7.303 23.440 1.00 91.81 104 GLU A CA 1
ATOM 798 C C . GLU A 1 104 ? -3.462 -8.487 22.983 1.00 91.81 104 GLU A C 1
ATOM 800 O O . GLU A 1 104 ? -2.908 -9.556 22.735 1.00 91.81 104 GLU A O 1
ATOM 805 N N . ASP A 1 105 ? -4.769 -8.286 22.804 1.00 90.06 105 ASP A N 1
ATOM 806 C CA . ASP A 1 105 ? -5.696 -9.308 22.309 1.00 90.06 105 ASP A CA 1
ATOM 807 C C . ASP A 1 105 ? -5.962 -9.154 20.804 1.00 90.06 105 ASP A C 1
ATOM 809 O O . ASP A 1 105 ? -6.098 -10.142 20.079 1.00 90.06 105 ASP A O 1
ATOM 813 N N . LEU A 1 106 ? -5.999 -7.914 20.303 1.00 89.12 106 LEU A N 1
ATOM 814 C CA . LEU A 1 106 ? -6.269 -7.624 18.894 1.00 89.12 106 LEU A CA 1
ATOM 815 C C . LEU A 1 106 ? -5.135 -8.093 17.973 1.00 89.12 106 LEU A C 1
ATOM 817 O O . LEU A 1 106 ? -5.388 -8.733 16.950 1.00 89.12 106 LEU A O 1
ATOM 821 N N . LEU A 1 107 ? -3.883 -7.784 18.320 1.00 89.56 107 LEU A N 1
ATOM 822 C CA . LEU A 1 107 ? -2.728 -8.087 17.472 1.00 89.56 107 LEU A CA 1
ATOM 823 C C . LEU A 1 107 ? -2.539 -9.600 17.235 1.00 89.56 107 LEU A C 1
ATOM 825 O O . LEU A 1 107 ? -2.328 -9.991 16.080 1.00 89.56 107 LEU A O 1
ATOM 829 N N . PRO A 1 108 ? -2.672 -10.483 18.249 1.00 89.75 108 PRO A N 1
ATOM 830 C CA . PRO A 1 108 ? -2.681 -11.928 18.028 1.00 89.75 108 PRO A CA 1
ATOM 831 C C . PRO A 1 108 ? -3.812 -12.403 17.113 1.00 89.75 108 PRO A C 1
ATOM 833 O O . PRO A 1 108 ? -3.569 -13.256 16.262 1.00 89.75 108 PRO A O 1
ATOM 836 N N . LEU A 1 109 ? -5.024 -11.848 17.238 1.00 87.50 109 LEU A N 1
ATOM 837 C CA . LEU A 1 109 ? -6.154 -12.212 16.372 1.00 87.50 109 LEU A CA 1
ATOM 838 C C . LEU A 1 109 ? -5.885 -11.844 14.911 1.00 87.50 109 LEU A C 1
ATOM 840 O O . LEU A 1 109 ? -6.153 -12.650 14.015 1.00 87.50 109 LEU A O 1
ATOM 844 N N . ILE A 1 110 ? -5.304 -10.665 14.666 1.00 87.56 110 ILE A N 1
ATOM 845 C CA . ILE A 1 110 ? -4.862 -10.258 13.327 1.00 87.56 110 ILE A CA 1
ATOM 846 C C . ILE A 1 110 ? -3.849 -11.274 12.791 1.00 87.56 110 ILE A C 1
ATOM 848 O O . ILE A 1 110 ? -4.032 -11.765 11.679 1.00 87.56 110 ILE A O 1
ATOM 852 N N . GLY A 1 111 ? -2.831 -11.647 13.570 1.00 86.81 111 GLY A N 1
ATOM 853 C CA . GLY A 1 111 ? -1.823 -12.626 13.145 1.00 86.81 111 GLY A CA 1
ATOM 854 C C . GLY A 1 111 ? -2.350 -14.055 12.962 1.00 86.81 111 GLY A C 1
ATOM 855 O O . GLY A 1 111 ? -1.830 -14.801 12.136 1.00 86.81 111 GLY A O 1
ATOM 856 N N . GLN A 1 112 ? -3.380 -14.451 13.713 1.00 86.38 112 GLN A N 1
ATOM 857 C CA . GLN A 1 112 ? -3.962 -15.793 13.641 1.00 86.38 112 GLN A CA 1
ATOM 858 C C . GLN A 1 112 ? -4.907 -15.951 12.446 1.00 86.38 112 GLN A C 1
ATOM 860 O O . GLN A 1 112 ? -4.924 -16.999 11.798 1.00 86.38 112 GLN A O 1
ATOM 865 N N . HIS A 1 113 ? -5.722 -14.934 12.170 1.00 82.38 113 HIS A N 1
ATOM 866 C CA . HIS A 1 113 ? -6.809 -15.026 11.191 1.00 82.38 113 HIS A CA 1
ATOM 867 C C . HIS A 1 113 ? -6.500 -14.350 9.856 1.00 82.38 113 HIS A C 1
ATOM 869 O O . HIS A 1 113 ? -7.171 -14.617 8.851 1.00 82.38 113 HIS A O 1
ATOM 875 N N .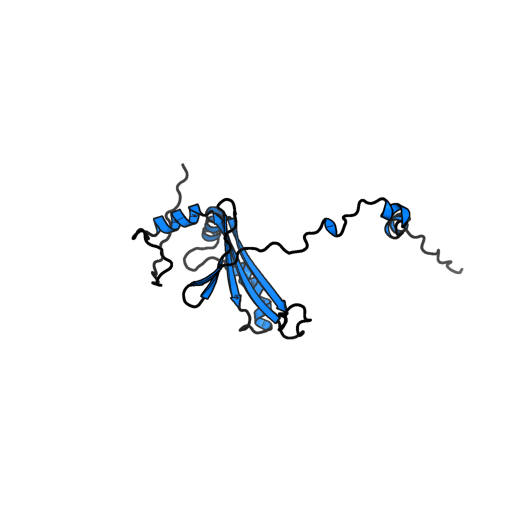 THR A 1 114 ? -5.492 -13.485 9.829 1.00 86.56 114 THR A N 1
ATOM 876 C CA . THR A 1 114 ? -5.046 -12.771 8.635 1.00 86.56 114 THR A CA 1
ATOM 877 C C . THR A 1 114 ? -3.548 -12.992 8.435 1.00 86.56 114 THR A C 1
ATOM 879 O O . THR A 1 114 ? -2.807 -13.285 9.364 1.00 86.56 114 THR A O 1
ATOM 882 N N . GLY A 1 115 ? -3.080 -12.827 7.203 1.00 84.06 115 GLY A N 1
ATOM 883 C CA . GLY A 1 115 ? -1.656 -12.739 6.881 1.00 84.06 115 GLY A CA 1
ATOM 884 C C . GLY A 1 115 ? -1.059 -11.358 7.172 1.00 84.06 115 GLY A C 1
ATOM 885 O O . GLY A 1 115 ? 0.028 -11.064 6.678 1.00 84.06 115 GLY A O 1
ATOM 886 N N . GLY A 1 116 ? -1.780 -10.505 7.906 1.00 87.25 116 GLY A N 1
ATOM 887 C CA . GLY A 1 116 ? -1.424 -9.126 8.205 1.00 87.25 116 GLY A CA 1
ATOM 888 C C . GLY A 1 116 ? -2.436 -8.121 7.654 1.00 87.25 116 GLY A C 1
ATOM 889 O O . GLY A 1 116 ? -3.052 -8.331 6.602 1.00 87.25 116 GLY A O 1
ATOM 890 N N . ILE A 1 117 ? -2.556 -7.011 8.379 1.00 91.88 117 ILE A N 1
ATOM 891 C CA . ILE A 1 117 ? -3.293 -5.809 7.991 1.00 91.88 117 ILE A CA 1
ATOM 892 C C . ILE A 1 117 ? -2.299 -4.648 8.007 1.00 91.88 117 ILE A C 1
ATOM 894 O O . ILE A 1 117 ? -1.475 -4.551 8.915 1.00 91.88 117 ILE A O 1
ATOM 898 N N . SER A 1 118 ? -2.353 -3.781 7.002 1.00 92.44 118 SER A N 1
ATOM 899 C CA . SER A 1 118 ? -1.464 -2.627 6.881 1.00 92.44 118 SER A CA 1
ATOM 900 C C . SER A 1 118 ? -2.221 -1.391 6.425 1.00 92.44 118 SER A C 1
ATOM 902 O O . SER A 1 118 ? -3.050 -1.474 5.521 1.00 92.44 118 SER A O 1
ATOM 904 N N . ALA A 1 119 ? -1.876 -0.240 6.994 1.00 94.69 119 ALA A N 1
ATOM 905 C CA . ALA A 1 119 ? -2.298 1.059 6.497 1.00 94.69 119 ALA A CA 1
ATOM 906 C C . ALA A 1 119 ? -1.182 1.682 5.649 1.00 94.69 119 ALA A C 1
ATOM 908 O O . ALA A 1 119 ? -0.019 1.702 6.051 1.00 94.69 119 ALA A O 1
ATOM 909 N N . SER A 1 120 ? -1.524 2.208 4.479 1.00 93.88 120 SER A N 1
ATOM 910 C CA . SER A 1 120 ? -0.596 2.962 3.632 1.00 93.88 120 SER A CA 1
ATOM 911 C C . SER A 1 120 ? -1.308 4.147 3.005 1.00 93.88 120 SER A C 1
ATOM 913 O O . SER A 1 120 ? -2.519 4.128 2.840 1.00 93.88 120 SER A O 1
ATOM 915 N N . PHE A 1 121 ? -0.578 5.197 2.657 1.00 93.38 121 PHE A N 1
ATOM 916 C CA . PHE A 1 121 ? -1.152 6.361 1.992 1.00 93.38 121 PHE A CA 1
ATOM 917 C C . PHE A 1 121 ? -0.410 6.616 0.686 1.00 93.38 121 PHE A C 1
ATOM 919 O O . PHE A 1 121 ? 0.802 6.417 0.595 1.00 93.38 121 PHE A O 1
ATOM 926 N N . ALA A 1 122 ? -1.138 7.072 -0.326 1.00 91.00 122 ALA A N 1
ATOM 927 C CA . ALA A 1 122 ? -0.563 7.462 -1.601 1.00 91.00 122 ALA A CA 1
ATOM 928 C C . ALA A 1 122 ? -1.238 8.733 -2.107 1.00 91.00 122 ALA A C 1
ATOM 930 O O . ALA A 1 122 ? -2.463 8.847 -2.104 1.00 91.00 122 ALA A O 1
ATOM 931 N N . ALA A 1 123 ? -0.426 9.676 -2.572 1.00 88.62 123 ALA A N 1
ATOM 932 C CA . ALA A 1 123 ? -0.882 10.852 -3.292 1.00 88.62 123 ALA A CA 1
ATOM 933 C C . ALA A 1 123 ? -0.247 10.826 -4.676 1.00 88.62 123 ALA A C 1
ATOM 935 O O 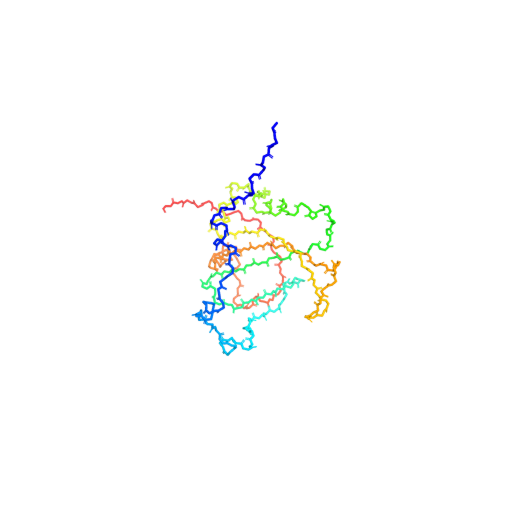. ALA A 1 123 ? 0.977 10.769 -4.802 1.00 88.62 123 ALA A O 1
ATOM 936 N N . THR A 1 124 ? -1.080 10.826 -5.713 1.00 88.12 124 THR A N 1
ATOM 937 C CA . THR A 1 124 ? -0.608 10.769 -7.098 1.00 88.12 124 THR A CA 1
ATOM 938 C C . THR A 1 124 ? -1.232 11.895 -7.915 1.00 88.12 124 THR A C 1
ATOM 940 O O . THR A 1 124 ? -2.427 12.173 -7.768 1.00 88.12 124 THR A O 1
ATOM 943 N N . PRO A 1 125 ? -0.444 12.577 -8.764 1.00 87.31 125 PRO A N 1
ATOM 944 C CA . PRO A 1 125 ? -0.996 13.506 -9.731 1.00 87.31 125 PRO A CA 1
ATOM 945 C C . PRO A 1 125 ? -1.739 12.708 -10.805 1.00 87.31 125 PRO A C 1
ATOM 947 O O . PRO A 1 125 ? -1.183 11.780 -11.396 1.00 87.31 125 PRO A O 1
ATOM 950 N N . VAL A 1 126 ? -3.005 13.046 -11.040 1.00 84.50 126 VAL A N 1
ATOM 951 C CA . VAL A 1 126 ? -3.849 12.326 -12.001 1.00 84.50 126 VAL A CA 1
ATOM 952 C C . VAL A 1 126 ? -4.019 13.202 -13.238 1.00 84.50 126 VAL A C 1
ATOM 954 O O . VAL A 1 126 ? -4.594 14.284 -13.123 1.00 84.50 126 VAL A O 1
ATOM 957 N N . PRO A 1 127 ? -3.531 12.782 -14.419 1.00 84.50 127 PRO A N 1
ATOM 958 C CA . PRO A 1 127 ? -3.707 13.572 -15.624 1.00 84.50 127 PRO A CA 1
ATOM 959 C C . PRO A 1 127 ? -5.163 13.497 -16.093 1.00 84.50 127 PRO A C 1
ATOM 961 O O . PRO A 1 127 ? -5.771 12.427 -16.109 1.00 84.50 127 PRO A O 1
ATOM 964 N N . SER A 1 128 ? -5.710 14.630 -16.535 1.00 79.88 128 SER A N 1
ATOM 965 C CA . SER A 1 128 ? -7.064 14.703 -17.105 1.00 79.88 128 SER A CA 1
ATOM 966 C C . SER A 1 128 ? -7.209 13.908 -18.410 1.00 79.88 128 SER A C 1
ATOM 968 O O . SER A 1 128 ? -8.317 13.525 -18.779 1.00 79.88 128 SER A O 1
ATOM 970 N N . VAL A 1 129 ? -6.097 13.651 -19.112 1.00 84.69 129 VAL A N 1
ATOM 971 C CA . VAL A 1 129 ? -6.045 12.877 -20.361 1.00 84.69 129 VAL A CA 1
ATOM 972 C C . VAL A 1 129 ? -4.914 11.838 -20.272 1.00 84.69 129 VAL A C 1
ATOM 974 O O . VAL A 1 129 ? -3.810 12.191 -19.844 1.00 84.69 129 VAL A O 1
ATOM 977 N N . PRO A 1 130 ? -5.122 10.572 -20.687 1.00 82.94 130 PRO A N 1
ATOM 978 C CA . PRO A 1 130 ? -4.054 9.572 -20.716 1.00 82.94 130 PRO A CA 1
ATOM 979 C C . PRO A 1 130 ? -2.821 10.053 -21.498 1.00 82.94 130 PRO A C 1
ATOM 981 O O . PRO A 1 130 ? -2.955 10.729 -22.516 1.00 82.94 130 PRO A O 1
ATOM 984 N N . TYR A 1 131 ? -1.624 9.680 -21.035 1.00 82.88 131 TYR A N 1
ATOM 985 C CA . TYR A 1 131 ? -0.331 10.019 -21.660 1.00 82.88 131 TYR A CA 1
ATOM 986 C C . TYR A 1 131 ? 0.013 11.519 -21.706 1.00 82.88 131 TYR A C 1
ATOM 988 O O . TYR A 1 131 ? 0.869 11.932 -22.489 1.00 82.88 131 TYR A O 1
ATOM 996 N N . THR A 1 132 ? -0.623 12.335 -20.862 1.00 87.06 132 THR A N 1
ATOM 997 C CA . THR A 1 132 ? -0.305 13.764 -20.719 1.00 87.06 132 THR A CA 1
ATOM 998 C C . THR A 1 132 ? 0.401 14.067 -19.402 1.00 87.06 132 THR A C 1
ATOM 1000 O O . THR A 1 132 ? 0.329 13.293 -18.446 1.00 87.06 132 THR A O 1
ATOM 1003 N N . VAL A 1 133 ? 1.118 15.193 -19.364 1.00 85.19 133 VAL A N 1
ATOM 1004 C CA . VAL A 1 133 ? 1.729 15.692 -18.128 1.00 85.19 133 VAL A CA 1
ATOM 1005 C C . VAL A 1 133 ? 0.608 16.210 -17.219 1.00 85.19 133 VAL A C 1
ATOM 1007 O O . VAL A 1 133 ? -0.136 17.094 -17.648 1.00 85.19 133 VAL A O 1
ATOM 1010 N N . PRO A 1 134 ? 0.461 15.673 -15.996 1.00 85.12 134 PRO A N 1
ATOM 1011 C CA . PRO A 1 134 ? -0.557 16.140 -15.067 1.00 85.12 134 PRO A CA 1
ATOM 1012 C C . PRO A 1 134 ? -0.242 17.549 -14.561 1.00 85.12 134 PRO A C 1
ATOM 1014 O O . PRO A 1 134 ? 0.920 17.957 -14.479 1.00 85.12 134 PRO A O 1
ATOM 1017 N N . GLU A 1 135 ? -1.283 18.290 -14.185 1.00 83.62 135 GLU A N 1
ATOM 1018 C CA . GLU A 1 135 ? -1.100 19.601 -13.573 1.00 83.62 135 GLU A CA 1
ATOM 1019 C C . GLU A 1 135 ? -0.450 19.463 -12.184 1.00 83.62 135 GLU A C 1
ATOM 1021 O O . GLU A 1 135 ? -0.852 18.593 -11.408 1.00 83.62 135 GLU A O 1
ATOM 1026 N N . PRO A 1 136 ? 0.510 20.335 -11.810 1.00 74.69 136 PRO A N 1
ATOM 1027 C CA . PRO A 1 136 ? 1.257 20.200 -10.554 1.00 74.69 136 PRO A CA 1
ATOM 1028 C C . PRO A 1 136 ? 0.388 20.263 -9.292 1.00 74.69 136 PRO A C 1
ATOM 1030 O O . PRO A 1 136 ? 0.804 19.803 -8.234 1.00 74.69 136 PRO A O 1
ATOM 1033 N N . VAL A 1 137 ? -0.791 20.880 -9.395 1.00 78.00 137 VAL A N 1
ATOM 1034 C CA . VAL A 1 137 ? -1.689 21.167 -8.266 1.00 78.00 137 VAL A CA 1
ATOM 1035 C C . VAL A 1 137 ? -2.828 20.144 -8.175 1.00 78.00 137 VAL A C 1
ATOM 1037 O O . VAL A 1 137 ? -3.513 20.068 -7.160 1.00 78.00 137 VAL A O 1
ATOM 1040 N N . GLN A 1 138 ? -3.023 19.316 -9.206 1.00 77.62 138 GLN A N 1
ATOM 1041 C CA . GLN A 1 138 ? -4.118 18.353 -9.267 1.00 77.62 138 GLN A CA 1
ATOM 1042 C C . GLN A 1 138 ? -3.633 16.957 -8.856 1.00 77.62 138 GLN A C 1
ATOM 1044 O O . GLN A 1 138 ? -3.343 16.093 -9.686 1.00 77.62 138 GLN A O 1
ATOM 1049 N N . ALA A 1 139 ? -3.544 16.738 -7.545 1.00 82.62 139 ALA A N 1
ATOM 1050 C CA . ALA A 1 139 ? -3.259 15.431 -6.965 1.00 82.62 139 ALA A CA 1
ATOM 1051 C C . ALA A 1 139 ? -4.514 14.833 -6.326 1.00 82.62 139 ALA A C 1
ATOM 1053 O O . ALA A 1 139 ? -5.320 15.551 -5.740 1.00 82.62 139 ALA A O 1
ATOM 1054 N N . LYS A 1 140 ? -4.656 13.509 -6.426 1.00 88.00 140 LYS A N 1
ATOM 1055 C CA . LYS A 1 140 ? -5.621 12.740 -5.636 1.00 88.00 140 LYS A CA 1
ATOM 1056 C C . LYS A 1 140 ? -4.881 11.945 -4.577 1.00 88.00 140 LYS A C 1
ATOM 1058 O O . LYS A 1 140 ? -3.866 11.308 -4.877 1.00 88.00 140 LYS A O 1
ATOM 1063 N N . GLY A 1 141 ? -5.394 11.993 -3.353 1.00 91.19 141 GLY A N 1
ATOM 1064 C CA . GLY A 1 141 ? -4.849 11.273 -2.210 1.00 91.19 141 GLY A CA 1
ATOM 1065 C C . GLY A 1 141 ? -5.791 10.175 -1.737 1.00 91.19 141 GLY A C 1
ATOM 1066 O O . GLY A 1 141 ? -6.997 10.392 -1.642 1.00 91.19 141 GLY A O 1
ATOM 1067 N N . PHE A 1 142 ? -5.232 9.017 -1.400 1.00 93.62 142 PHE A N 1
ATOM 1068 C CA . PHE A 1 142 ? -5.961 7.913 -0.786 1.00 93.62 142 PHE A CA 1
ATOM 1069 C C . PHE A 1 142 ? -5.190 7.331 0.401 1.00 93.62 142 PHE A C 1
ATOM 1071 O O . PHE A 1 142 ? -3.967 7.176 0.347 1.00 93.62 142 PHE A O 1
ATOM 1078 N N . LEU A 1 143 ? -5.923 6.981 1.457 1.00 94.50 143 LEU A N 1
ATOM 1079 C CA . LEU A 1 143 ? -5.478 6.079 2.517 1.00 94.50 143 LEU A CA 1
ATOM 1080 C C . LEU A 1 143 ? -6.009 4.681 2.199 1.00 94.50 143 LEU A C 1
ATOM 1082 O O . LEU A 1 143 ? -7.211 4.490 2.043 1.00 94.50 143 LEU A O 1
ATOM 1086 N N . PHE A 1 144 ? -5.112 3.713 2.116 1.00 95.19 144 PHE A N 1
ATOM 1087 C CA . PHE A 1 144 ? -5.403 2.312 1.870 1.00 95.19 144 PHE A CA 1
ATOM 1088 C C . PHE A 1 144 ? -5.276 1.517 3.163 1.00 95.19 144 PHE A C 1
ATOM 1090 O O . PHE A 1 144 ? -4.229 1.542 3.813 1.00 95.19 144 PHE A O 1
ATOM 1097 N N . LEU A 1 145 ? -6.332 0.784 3.504 1.00 94.81 145 LEU A N 1
ATOM 1098 C CA . LEU A 1 145 ? -6.292 -0.299 4.478 1.00 94.81 145 LEU A CA 1
ATOM 1099 C C . LEU A 1 145 ? -6.276 -1.621 3.720 1.00 94.81 145 LEU A C 1
ATOM 1101 O O . LEU A 1 145 ? -7.261 -1.997 3.084 1.00 94.81 145 LEU A O 1
ATOM 1105 N N . SER A 1 146 ? -5.140 -2.298 3.790 1.00 94.50 146 SER A N 1
ATOM 1106 C CA . SER A 1 146 ? -4.854 -3.518 3.049 1.00 94.50 146 SER A CA 1
ATOM 1107 C C . SER A 1 146 ? -4.835 -4.710 3.988 1.00 94.50 146 SER A C 1
ATOM 1109 O O . SER A 1 146 ? -4.223 -4.658 5.054 1.00 94.50 146 SER A O 1
ATOM 1111 N N . GLY A 1 147 ? -5.466 -5.803 3.578 1.00 92.75 147 GLY A N 1
ATOM 1112 C CA . GLY A 1 147 ? -5.503 -7.054 4.321 1.00 92.75 147 GLY A CA 1
ATOM 1113 C C . GLY A 1 147 ? -5.272 -8.252 3.412 1.00 92.75 147 GLY A C 1
ATOM 1114 O O . GLY A 1 147 ? -5.662 -8.265 2.242 1.00 92.75 147 GLY A O 1
ATOM 1115 N N . LYS A 1 148 ? -4.639 -9.283 3.969 1.00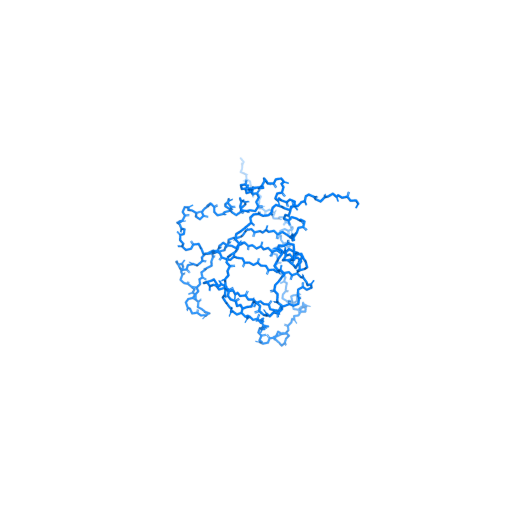 92.19 148 LYS A N 1
ATOM 1116 C CA . LYS A 1 148 ? -4.454 -10.575 3.298 1.00 92.19 148 LYS A CA 1
ATOM 1117 C C . LYS A 1 148 ? -5.032 -11.660 4.176 1.00 92.19 148 LYS A C 1
ATOM 1119 O O . LYS A 1 148 ? -4.776 -11.681 5.375 1.00 92.19 148 LYS A O 1
ATOM 1124 N N . THR A 1 149 ? -5.789 -12.587 3.613 1.00 90.44 149 THR A N 1
ATOM 1125 C CA . THR A 1 149 ? -6.323 -13.703 4.401 1.00 90.44 149 THR A CA 1
ATOM 1126 C C . THR A 1 149 ? -6.544 -14.938 3.546 1.00 90.44 149 THR A C 1
ATOM 1128 O O . THR A 1 149 ? -6.593 -14.873 2.320 1.00 90.44 149 THR A O 1
ATOM 1131 N N . TRP A 1 150 ? -6.642 -16.089 4.200 1.00 84.44 150 TRP A N 1
ATOM 1132 C CA . TRP A 1 150 ? -6.957 -17.345 3.543 1.00 84.44 150 TRP A CA 1
ATOM 1133 C C . TRP A 1 150 ? -8.472 -17.476 3.357 1.00 84.44 150 TRP A C 1
ATOM 1135 O O . TRP A 1 150 ? -9.239 -17.270 4.300 1.00 84.44 150 TRP A O 1
ATOM 1145 N N . LEU A 1 151 ? -8.917 -17.863 2.159 1.00 77.12 151 LEU A N 1
ATOM 1146 C CA . LEU A 1 151 ? -10.338 -17.880 1.793 1.00 77.12 151 LEU A CA 1
ATOM 1147 C C . LEU A 1 151 ? -11.196 -18.729 2.747 1.00 77.12 151 LEU A C 1
ATOM 1149 O O . LEU A 1 151 ? -12.321 -18.352 3.078 1.00 77.12 151 LEU A O 1
ATOM 1153 N N . GLY A 1 152 ? -10.678 -19.855 3.241 1.00 70.81 152 GLY A N 1
ATOM 1154 C CA . GLY A 1 152 ? -11.443 -20.689 4.168 1.00 70.81 152 GLY A CA 1
ATOM 1155 C C . GLY A 1 152 ? -11.537 -20.137 5.597 1.00 70.81 152 GLY A C 1
ATOM 1156 O O . GLY A 1 152 ? -12.451 -20.534 6.315 1.00 70.81 152 GLY A O 1
ATOM 1157 N N . SER A 1 153 ? -10.693 -19.173 5.991 1.00 65.50 153 SER A N 1
ATOM 1158 C CA . SER A 1 153 ? -10.863 -18.416 7.245 1.00 65.50 153 SER A CA 1
ATOM 1159 C C . SER A 1 153 ? -12.137 -17.564 7.176 1.00 65.50 153 SER A C 1
ATOM 1161 O O . SER A 1 153 ? -12.959 -17.583 8.092 1.00 65.50 153 SER A O 1
ATOM 1163 N N . LEU A 1 154 ? -12.376 -16.916 6.026 1.00 61.94 154 LEU A N 1
ATOM 1164 C CA . LEU A 1 154 ? -13.591 -16.135 5.764 1.00 61.94 154 LEU A CA 1
ATOM 1165 C C . LEU A 1 154 ? -14.858 -17.000 5.744 1.00 61.94 154 LEU A C 1
ATOM 1167 O O . LEU A 1 154 ? -15.888 -16.620 6.302 1.00 61.94 154 LEU A O 1
ATOM 1171 N N . LEU A 1 155 ? -14.791 -18.167 5.097 1.00 61.81 155 LEU A N 1
ATOM 1172 C CA . LEU A 1 155 ? -15.927 -19.091 5.011 1.00 61.81 155 LEU A CA 1
ATOM 1173 C C . LEU A 1 155 ? -16.299 -19.664 6.382 1.00 61.81 155 LEU A C 1
ATOM 1175 O O . LEU A 1 155 ? -17.485 -19.804 6.680 1.00 61.81 155 LEU A O 1
ATOM 1179 N N . TRP A 1 156 ? -15.306 -19.949 7.229 1.00 56.88 156 TRP A N 1
ATOM 1180 C CA . TRP A 1 156 ? -15.542 -20.324 8.620 1.00 56.88 156 TRP A CA 1
ATOM 1181 C C . TRP A 1 156 ? -16.212 -19.184 9.395 1.00 56.88 156 TRP A C 1
ATOM 1183 O O . TRP A 1 156 ? -17.222 -19.422 10.046 1.00 56.88 156 TRP A O 1
ATOM 1193 N N . TRP A 1 157 ? -15.736 -17.942 9.254 1.00 57.28 157 TRP A N 1
ATOM 1194 C CA . TRP A 1 157 ? -16.327 -16.768 9.913 1.00 57.28 157 TRP A CA 1
ATOM 1195 C C . TRP A 1 157 ? -17.794 -16.555 9.522 1.00 57.28 157 TRP A C 1
ATOM 1197 O O . TRP A 1 157 ? -18.659 -16.406 10.384 1.00 57.28 157 TRP A O 1
ATOM 1207 N N . ARG A 1 158 ? -18.100 -16.636 8.221 1.00 60.53 158 ARG A N 1
ATOM 1208 C CA . ARG A 1 158 ? -19.475 -16.556 7.704 1.00 60.53 158 ARG A CA 1
ATOM 1209 C C . ARG A 1 158 ? -20.378 -17.639 8.301 1.00 60.53 158 ARG A C 1
ATOM 1211 O O . ARG A 1 158 ? -21.544 -17.375 8.587 1.00 60.53 158 ARG A O 1
ATOM 1218 N N . ARG A 1 159 ? -19.839 -18.844 8.493 1.00 53.06 159 ARG A N 1
ATOM 1219 C CA . ARG A 1 159 ? -20.555 -19.976 9.090 1.00 53.06 159 ARG A CA 1
ATOM 1220 C C . ARG A 1 159 ? -20.753 -19.804 10.599 1.00 53.06 159 ARG A C 1
ATOM 1222 O O . ARG A 1 159 ? -21.842 -20.066 11.097 1.00 53.06 159 ARG A O 1
ATOM 1229 N N . SER A 1 160 ? -19.743 -19.307 11.310 1.00 50.50 160 SER A N 1
ATOM 1230 C CA . SER A 1 160 ? -19.782 -19.041 12.756 1.00 50.50 160 SER A CA 1
ATOM 1231 C C . SER A 1 160 ? -20.730 -17.899 13.133 1.00 50.50 160 SER A C 1
ATOM 1233 O O . SER A 1 160 ? -21.339 -17.942 14.197 1.00 50.50 160 SER A O 1
ATOM 1235 N N . LEU A 1 161 ? -20.914 -16.911 12.251 1.00 54.38 161 LEU A N 1
ATOM 1236 C CA . LEU A 1 161 ? -21.896 -15.831 12.418 1.00 54.38 161 LEU A CA 1
ATOM 1237 C C . LEU A 1 161 ? -23.351 -16.265 12.154 1.00 54.38 161 LEU A C 1
ATOM 1239 O O . LEU A 1 161 ? -24.253 -15.432 12.205 1.00 54.38 161 LEU A O 1
ATOM 1243 N N . GLY A 1 162 ? -23.610 -17.545 11.859 1.00 41.03 162 GLY A N 1
ATOM 1244 C CA . GLY A 1 162 ? -24.970 -18.051 11.660 1.00 41.03 162 GLY A CA 1
ATOM 1245 C C . GLY A 1 162 ? -25.663 -17.506 10.407 1.00 41.03 162 GLY A C 1
ATOM 1246 O O . GLY A 1 162 ? -26.886 -17.581 10.304 1.00 41.03 162 GLY A O 1
ATOM 1247 N N . VAL A 1 163 ? -24.906 -16.991 9.429 1.00 52.31 163 VAL A N 1
ATOM 1248 C CA . VAL A 1 163 ? -25.429 -16.599 8.109 1.00 52.31 163 VAL A CA 1
ATOM 1249 C C . VAL A 1 163 ? -25.594 -17.858 7.247 1.00 52.31 163 VAL A C 1
ATOM 1251 O O . VAL A 1 163 ? -24.979 -18.019 6.192 1.00 52.31 163 VAL A O 1
ATOM 1254 N N . GLU A 1 164 ? -26.403 -18.796 7.733 1.00 43.12 164 GLU A N 1
ATOM 1255 C CA . GLU A 1 164 ? -26.795 -20.019 7.037 1.00 43.12 164 GLU A CA 1
ATOM 1256 C C . GLU A 1 164 ? -28.264 -19.850 6.625 1.00 43.12 164 GLU A C 1
ATOM 1258 O O . GLU A 1 164 ? -29.199 -20.136 7.367 1.00 43.12 164 GLU A O 1
ATOM 1263 N N . GLY A 1 165 ? -28.466 -19.281 5.436 1.00 34.84 165 GLY A N 1
ATOM 1264 C CA . GLY A 1 165 ? -29.788 -18.981 4.902 1.00 34.84 165 GLY A CA 1
ATOM 1265 C C . GLY A 1 165 ? -29.785 -18.920 3.381 1.00 34.84 165 GLY A C 1
ATOM 1266 O O . GLY A 1 165 ? -29.545 -17.868 2.806 1.00 34.84 165 GLY A O 1
ATOM 1267 N N . SER A 1 166 ? -30.111 -20.062 2.773 1.00 29.28 166 SER A N 1
ATOM 1268 C CA . SER A 1 166 ? -30.522 -20.268 1.379 1.00 29.28 166 SER A CA 1
ATOM 1269 C C . SER A 1 166 ? -29.467 -20.067 0.285 1.00 29.28 166 SER A C 1
ATOM 1271 O O . SER A 1 166 ? -29.006 -18.968 -0.011 1.00 29.28 166 SER A O 1
ATOM 1273 N N . GLY A 1 167 ? -29.147 -21.171 -0.394 1.00 40.25 167 GLY A N 1
ATOM 1274 C CA . GLY A 1 167 ? -28.462 -21.152 -1.677 1.00 40.25 167 GLY A CA 1
ATOM 1275 C C . GLY A 1 167 ? -29.279 -20.387 -2.716 1.00 40.25 167 GLY A C 1
ATOM 1276 O O . GLY A 1 167 ? -30.209 -20.922 -3.303 1.00 40.25 167 GLY A O 1
ATOM 1277 N N . SER A 1 168 ? -28.907 -19.136 -2.941 1.00 31.03 168 SER A N 1
ATOM 1278 C CA . SER A 1 168 ? -29.171 -18.374 -4.157 1.00 31.03 168 SER A CA 1
ATOM 1279 C C . SER A 1 168 ? -28.322 -17.111 -4.085 1.00 31.03 168 SER A C 1
ATOM 1281 O O . SER A 1 168 ? -28.494 -16.331 -3.156 1.00 31.03 168 SER A O 1
ATOM 1283 N N . ASN A 1 169 ? -27.378 -16.969 -5.019 1.00 35.03 169 ASN A N 1
ATOM 1284 C CA . ASN A 1 169 ? -26.646 -15.753 -5.391 1.00 35.03 169 ASN A CA 1
ATOM 1285 C C . ASN A 1 169 ? -26.946 -14.517 -4.523 1.00 35.03 169 ASN A C 1
ATOM 1287 O O . ASN A 1 169 ? -27.849 -13.747 -4.830 1.00 35.03 169 ASN A O 1
ATOM 1291 N N . VAL A 1 170 ? -26.157 -14.301 -3.467 1.00 38.25 170 VAL A N 1
ATOM 1292 C CA . VAL A 1 170 ? -26.218 -13.076 -2.648 1.00 38.25 170 VAL A CA 1
ATOM 1293 C C . VAL A 1 170 ? -25.275 -12.031 -3.255 1.00 38.25 170 VAL A C 1
ATOM 1295 O O . VAL A 1 170 ? -24.320 -11.575 -2.640 1.00 38.25 170 VAL A O 1
ATOM 1298 N N . TRP A 1 171 ? -25.527 -11.724 -4.525 1.00 30.70 171 TRP A N 1
ATOM 1299 C CA . TRP A 1 171 ? -25.309 -10.408 -5.116 1.00 30.70 171 TRP A CA 1
ATOM 1300 C C . TRP A 1 171 ? -26.713 -9.821 -5.239 1.00 30.70 171 TRP A C 1
ATOM 1302 O O . TRP A 1 171 ? -27.373 -9.956 -6.264 1.00 30.70 171 TRP A O 1
ATOM 1312 N N . GLY A 1 172 ? -27.241 -9.329 -4.126 1.00 29.25 172 GLY A N 1
ATOM 1313 C CA . GLY A 1 172 ? -28.639 -8.942 -4.034 1.00 29.25 172 GLY A CA 1
ATOM 1314 C C . GLY A 1 172 ? -28.995 -8.556 -2.612 1.00 29.25 172 GLY A C 1
ATOM 1315 O O . GLY A 1 172 ? -29.071 -9.410 -1.737 1.00 29.25 172 GLY A O 1
ATOM 1316 N N . ASP A 1 173 ? -29.215 -7.259 -2.452 1.00 26.22 173 ASP A N 1
ATOM 1317 C CA . ASP A 1 173 ? -29.899 -6.581 -1.360 1.00 26.22 173 ASP A CA 1
ATOM 1318 C C . ASP A 1 173 ? -29.223 -6.512 0.011 1.00 26.22 173 ASP A C 1
ATOM 1320 O O . ASP A 1 173 ? -29.097 -7.464 0.780 1.00 26.22 173 ASP A O 1
ATOM 1324 N N . GLY A 1 174 ? -28.848 -5.269 0.324 1.00 38.12 174 GLY A N 1
ATOM 1325 C CA . GLY A 1 174 ? -28.382 -4.840 1.622 1.00 38.12 174 GLY A CA 1
ATOM 1326 C C . GLY A 1 174 ? -29.398 -5.122 2.721 1.00 38.12 174 GLY A C 1
ATOM 1327 O O . GLY A 1 174 ? -30.560 -4.726 2.654 1.00 38.12 174 GLY A O 1
ATOM 1328 N N . LYS A 1 175 ? -28.903 -5.735 3.790 1.00 28.03 175 LYS A N 1
ATOM 1329 C CA . LYS A 1 175 ? -29.420 -5.543 5.138 1.00 28.03 175 LYS A CA 1
ATOM 1330 C C . LYS A 1 175 ? -28.253 -5.597 6.108 1.00 28.03 175 LYS A C 1
ATOM 1332 O O . LYS A 1 175 ? -27.575 -6.613 6.223 1.00 28.03 175 LYS A O 1
ATOM 1337 N N . GLU A 1 176 ? -28.035 -4.473 6.779 1.00 38.25 176 GLU A N 1
ATOM 1338 C CA . GLU A 1 176 ? -27.205 -4.380 7.972 1.00 38.25 176 GLU A CA 1
ATOM 1339 C C . GLU A 1 176 ? -27.729 -5.352 9.034 1.00 38.25 176 GLU A C 1
ATOM 1341 O O . GLU A 1 176 ? -28.935 -5.415 9.287 1.00 38.25 176 GLU A O 1
ATOM 1346 N N . VAL A 1 177 ? -26.827 -6.083 9.688 1.00 35.53 177 VAL A N 1
ATOM 1347 C CA . VAL A 1 177 ? -27.140 -6.771 10.942 1.00 35.53 177 VAL A CA 1
ATOM 1348 C C . VAL A 1 177 ? -26.019 -6.464 11.925 1.00 35.53 177 VAL A C 1
ATOM 1350 O O . VAL A 1 177 ? -24.922 -7.009 11.839 1.00 35.53 177 VAL A O 1
ATOM 1353 N N . GLY A 1 178 ? -26.299 -5.523 12.826 1.00 35.19 178 GLY A N 1
ATOM 1354 C CA . GLY A 1 178 ? -25.460 -5.224 13.976 1.00 35.19 178 GLY A CA 1
ATOM 1355 C C . GLY A 1 178 ? -25.535 -6.346 15.009 1.00 35.19 178 GLY A C 1
ATOM 1356 O O . GLY A 1 178 ? -26.618 -6.807 15.367 1.00 35.19 178 GLY A O 1
ATOM 1357 N N . GLY A 1 179 ? -24.373 -6.764 15.503 1.00 27.00 179 GLY A N 1
ATOM 1358 C CA . GLY A 1 179 ? -24.240 -7.694 16.617 1.00 27.00 179 GLY A CA 1
ATOM 1359 C C . GLY A 1 179 ? -22.769 -7.907 16.951 1.00 27.00 179 GLY A C 1
ATOM 1360 O O . GLY A 1 179 ? -22.057 -8.560 16.196 1.00 27.00 179 GLY A O 1
ATOM 1361 N N . SER A 1 180 ? -22.307 -7.332 18.065 1.00 30.30 180 SER A N 1
ATOM 1362 C CA . SER A 1 180 ? -21.001 -7.650 18.654 1.00 30.30 180 SER A CA 1
ATOM 1363 C C . SER A 1 180 ? -21.041 -9.097 19.150 1.00 30.30 180 SER A C 1
ATOM 1365 O O . SER A 1 180 ? -21.855 -9.439 20.009 1.00 30.30 180 SER A O 1
ATOM 1367 N N . VAL A 1 181 ? -20.198 -9.955 18.574 1.00 38.25 181 VAL A N 1
ATOM 1368 C CA . VAL A 1 181 ? -19.985 -11.330 19.036 1.00 38.25 181 VAL A CA 1
ATOM 1369 C C . VAL A 1 181 ? -18.494 -11.487 19.303 1.00 38.25 181 VAL A C 1
ATOM 1371 O O . VAL A 1 181 ? -17.685 -11.537 18.380 1.00 38.25 181 VAL A O 1
ATOM 1374 N N . VAL A 1 182 ? -18.135 -11.530 20.585 1.00 33.88 182 VAL A N 1
ATOM 1375 C CA . VAL A 1 182 ? -16.775 -11.819 21.052 1.00 33.88 182 VAL A CA 1
ATOM 1376 C C . VAL A 1 182 ? -16.501 -13.320 20.849 1.00 33.88 182 VAL A C 1
ATOM 1378 O O . VAL A 1 182 ? -17.324 -14.137 21.274 1.00 33.88 182 VAL A O 1
ATOM 1381 N N . PRO A 1 183 ? -15.392 -13.723 20.201 1.00 37.38 183 PRO A N 1
ATOM 1382 C CA . PRO A 1 183 ? -15.080 -15.135 19.987 1.00 37.38 183 PRO A CA 1
ATOM 1383 C C . PRO A 1 183 ? -14.644 -15.833 21.294 1.00 37.38 183 PRO A C 1
ATOM 1385 O O . PRO A 1 183 ? -13.979 -15.215 22.127 1.00 37.38 183 PRO A O 1
ATOM 1388 N N . PRO A 1 184 ? -14.980 -17.123 21.500 1.00 31.80 184 PRO A N 1
ATOM 1389 C CA . PRO A 1 184 ? -14.513 -17.876 22.660 1.00 31.80 184 PRO A CA 1
ATOM 1390 C C . PRO A 1 184 ? -13.014 -18.200 22.551 1.00 31.80 184 PRO A C 1
ATOM 1392 O O . PRO A 1 184 ? -12.521 -18.581 21.489 1.00 31.80 184 PRO A O 1
ATOM 1395 N N . ALA A 1 185 ? -12.307 -18.068 23.677 1.00 34.09 185 ALA A N 1
ATOM 1396 C CA . ALA A 1 185 ? -10.877 -18.329 23.808 1.00 34.09 185 ALA A CA 1
ATOM 1397 C C . ALA A 1 185 ? -10.511 -19.765 23.392 1.00 34.09 185 ALA A C 1
ATOM 1399 O O . ALA A 1 185 ? -11.103 -20.741 23.859 1.00 34.09 185 ALA A O 1
ATOM 1400 N N . TYR A 1 186 ? -9.508 -19.886 22.522 1.00 45.03 186 TYR A N 1
ATOM 1401 C CA . TYR A 1 186 ? -8.994 -21.167 22.052 1.00 45.03 186 TYR A CA 1
ATOM 1402 C C . TYR A 1 186 ? -8.174 -21.840 23.165 1.00 45.03 186 TYR A C 1
ATOM 1404 O O . TYR A 1 186 ? -7.060 -21.422 23.478 1.00 45.03 186 TYR A O 1
ATOM 1412 N N . GLY A 1 187 ? -8.726 -22.893 23.769 1.00 31.09 187 GLY A N 1
ATOM 1413 C CA . GLY A 1 187 ? -7.956 -23.851 24.558 1.00 31.09 187 GLY A CA 1
ATOM 1414 C C . GLY A 1 187 ? -7.149 -24.746 23.619 1.00 31.09 187 GLY A C 1
ATOM 1415 O O . GLY A 1 187 ? -7.720 -25.448 22.788 1.00 31.09 187 GLY A O 1
ATOM 1416 N N . ILE A 1 188 ? -5.826 -24.689 23.730 1.00 33.25 188 ILE A N 1
ATOM 1417 C CA . ILE A 1 188 ? -4.893 -25.531 22.978 1.00 33.25 188 ILE A CA 1
ATOM 1418 C C . ILE A 1 188 ? -4.898 -26.931 23.620 1.00 33.25 188 ILE A C 1
ATOM 1420 O O . ILE A 1 188 ? -4.653 -27.043 24.821 1.00 33.25 188 ILE A O 1
ATOM 1424 N N . ASN A 1 189 ? -5.170 -27.973 22.830 1.00 31.42 189 ASN A N 1
ATOM 1425 C CA . ASN A 1 189 ? -4.765 -29.361 23.093 1.00 31.42 189 ASN A CA 1
ATOM 1426 C C . ASN A 1 189 ? -3.757 -29.768 22.021 1.00 31.42 189 ASN A C 1
ATOM 1428 O O . ASN A 1 189 ? -4.001 -29.402 20.847 1.00 31.42 189 ASN A O 1
#

Radius of gyration: 27.61 Å; chains: 1; bounding box: 90×58×55 Å